Protein AF-A0A950TTR4-F1 (afdb_monomer_lite)

Structure (mmCIF, N/CA/C/O backbone):
data_AF-A0A950TTR4-F1
#
_entry.id   AF-A0A950TTR4-F1
#
loop_
_atom_site.group_PDB
_atom_site.id
_atom_site.type_symbol
_atom_site.label_atom_id
_atom_site.label_alt_id
_atom_site.label_comp_id
_atom_site.label_asym_id
_atom_site.label_entity_id
_atom_site.label_seq_id
_atom_site.pdbx_PDB_ins_code
_atom_site.Cartn_x
_atom_site.Cartn_y
_atom_site.Cartn_z
_atom_site.occupancy
_atom_site.B_iso_or_equiv
_atom_site.auth_seq_id
_atom_site.auth_comp_id
_atom_site.auth_asym_id
_atom_site.auth_atom_id
_atom_site.pdbx_PDB_model_num
ATOM 1 N N . MET A 1 1 ? -67.290 39.870 106.838 1.00 39.78 1 MET A N 1
ATOM 2 C CA . MET A 1 1 ? -67.029 41.017 105.936 1.00 39.78 1 MET A CA 1
ATOM 3 C C . MET A 1 1 ? -66.318 40.498 104.689 1.00 39.78 1 MET A C 1
ATOM 5 O O . MET A 1 1 ? -65.551 39.556 104.803 1.00 39.78 1 MET A O 1
ATOM 9 N N . LYS A 1 2 ? -66.672 41.046 103.520 1.00 48.19 2 LYS A N 1
ATOM 10 C CA . LYS A 1 2 ? -66.247 40.669 102.154 1.00 48.19 2 LYS A CA 1
ATOM 11 C C . LYS A 1 2 ? -64.722 40.607 101.949 1.00 48.19 2 LYS A C 1
ATOM 13 O O . LYS A 1 2 ? -64.050 41.481 102.473 1.00 48.19 2 LYS A O 1
ATOM 18 N N . LEU A 1 3 ? -64.264 39.699 101.069 1.00 39.03 3 LEU A N 1
ATOM 19 C CA . LEU A 1 3 ? -63.341 39.883 99.909 1.00 39.03 3 LEU A CA 1
ATOM 20 C C . LEU A 1 3 ? -62.736 38.504 99.537 1.00 39.03 3 LEU A C 1
ATOM 22 O O . LEU A 1 3 ? -62.075 37.898 100.364 1.00 39.03 3 LEU A O 1
ATOM 26 N N . LYS A 1 4 ? -63.180 37.808 98.477 1.00 45.44 4 LYS A N 1
ATOM 27 C CA . LYS A 1 4 ? -62.890 37.906 97.021 1.00 45.44 4 LYS A CA 1
ATOM 28 C C . LYS A 1 4 ? -61.472 37.475 96.569 1.00 45.44 4 LYS A C 1
ATOM 30 O O . LYS A 1 4 ? -60.508 38.172 96.833 1.00 45.44 4 LYS A O 1
ATOM 35 N N . LEU A 1 5 ? -61.504 36.441 95.710 1.00 43.16 5 LEU A N 1
ATOM 36 C CA . LEU A 1 5 ? -60.702 36.114 94.511 1.00 43.16 5 LEU A CA 1
ATOM 37 C C . LEU A 1 5 ? -59.222 35.695 94.610 1.00 43.16 5 LEU A C 1
ATOM 39 O O . LEU A 1 5 ? -58.374 36.439 95.080 1.00 43.16 5 LEU A O 1
ATOM 43 N N . GLY A 1 6 ? -58.927 34.575 93.933 1.00 39.09 6 GLY A N 1
ATOM 44 C CA . GLY A 1 6 ? -57.599 34.233 93.418 1.00 39.09 6 GLY A CA 1
ATOM 45 C C . GLY A 1 6 ? -57.541 32.845 92.769 1.00 39.09 6 GLY A C 1
ATOM 46 O O . GLY A 1 6 ? -57.148 31.885 93.417 1.00 39.09 6 GLY A O 1
ATOM 47 N N . ASN A 1 7 ? -57.946 32.746 91.498 1.00 49.09 7 ASN A N 1
ATOM 48 C CA . ASN A 1 7 ? -57.755 31.574 90.633 1.00 49.09 7 ASN A CA 1
ATOM 49 C C . ASN A 1 7 ? -56.268 31.380 90.277 1.00 49.09 7 ASN A C 1
ATOM 51 O O . ASN A 1 7 ? -55.630 32.350 89.878 1.00 49.09 7 ASN A O 1
ATOM 55 N N . ALA A 1 8 ? -55.774 30.136 90.265 1.00 47.72 8 ALA A N 1
ATOM 56 C CA . ALA A 1 8 ? -54.699 29.693 89.368 1.00 47.72 8 ALA A CA 1
ATOM 57 C C . ALA A 1 8 ? -54.764 28.163 89.170 1.00 47.72 8 ALA A C 1
ATOM 59 O O . ALA A 1 8 ? -54.680 27.394 90.124 1.00 47.72 8 ALA A O 1
ATOM 60 N N . LEU A 1 9 ? -54.972 27.751 87.917 1.00 50.12 9 LEU A N 1
ATOM 61 C CA . LEU A 1 9 ? -54.994 26.368 87.429 1.00 50.12 9 LEU A CA 1
ATOM 62 C C . LEU A 1 9 ? -53.584 25.741 87.407 1.00 50.12 9 LEU A C 1
ATOM 64 O O . LEU A 1 9 ? -52.604 26.473 87.259 1.00 50.12 9 LEU A O 1
ATOM 68 N N . PRO A 1 10 ? -53.471 24.400 87.462 1.00 55.31 10 PRO A N 1
ATOM 69 C CA . PRO A 1 10 ? -52.214 23.692 87.267 1.00 55.31 10 PRO A CA 1
ATOM 70 C C . PRO A 1 10 ? -51.851 23.580 85.777 1.00 55.31 10 PRO A C 1
ATOM 72 O O . PRO A 1 10 ? -52.662 23.199 84.932 1.00 55.31 10 PRO A O 1
ATOM 75 N N . THR A 1 11 ? -50.600 23.902 85.473 1.00 49.06 11 THR A N 1
ATOM 76 C CA . THR A 1 11 ? -49.923 23.722 84.186 1.00 49.06 11 THR A CA 1
ATOM 77 C C . THR A 1 11 ? -49.738 22.231 83.871 1.00 49.06 11 THR A C 1
ATOM 79 O O . THR A 1 11 ? -49.205 21.507 84.714 1.00 49.06 11 THR A O 1
ATOM 82 N N . PRO A 1 12 ? -50.094 21.738 82.670 1.00 48.84 12 PRO A N 1
ATOM 83 C CA . PRO A 1 12 ? -49.680 20.412 82.237 1.00 48.84 12 PRO A CA 1
ATOM 84 C C . PRO A 1 12 ? -48.226 20.437 81.749 1.00 48.84 12 PRO A C 1
ATOM 86 O O . PRO A 1 12 ? -47.828 21.245 80.910 1.00 48.84 12 PRO A O 1
ATOM 89 N N . VAL A 1 13 ? -47.444 19.507 82.291 1.00 50.03 13 VAL A N 1
ATOM 90 C CA . VAL A 1 13 ? -46.100 19.135 81.849 1.00 50.03 13 VAL A CA 1
ATOM 91 C C . VAL A 1 13 ? -46.198 18.538 80.443 1.00 50.03 13 VAL A C 1
ATOM 93 O O . VAL A 1 13 ? -46.657 17.412 80.269 1.00 50.03 13 VAL A O 1
ATOM 96 N N . PHE A 1 14 ? -45.775 19.292 79.428 1.00 39.53 14 PHE A N 1
ATOM 97 C CA . PHE A 1 14 ? -45.542 18.760 78.087 1.00 39.53 14 PHE A CA 1
ATOM 98 C C . PHE A 1 14 ? -44.150 18.118 78.038 1.00 39.53 14 PHE A C 1
ATOM 100 O O . PHE A 1 14 ? -43.130 18.804 77.983 1.00 39.53 14 PHE A O 1
ATOM 107 N N . CYS A 1 15 ? -44.113 16.785 78.049 1.00 41.47 15 CYS A N 1
ATOM 108 C CA . CYS A 1 15 ? -42.956 16.012 77.611 1.00 41.47 15 CYS A CA 1
ATOM 109 C C . CYS A 1 15 ? -42.708 16.275 76.118 1.00 41.47 15 CYS A C 1
ATOM 111 O O . CYS A 1 15 ? -43.425 15.759 75.262 1.00 41.47 15 CYS A O 1
ATOM 113 N N . PHE A 1 16 ? -41.674 17.054 75.801 1.00 37.41 16 PHE A N 1
ATOM 114 C CA . PHE A 1 16 ? -41.092 17.101 74.462 1.00 37.41 16 PHE A CA 1
ATOM 115 C C . PHE A 1 16 ? -40.315 15.798 74.226 1.00 37.41 16 PHE A C 1
ATOM 117 O O . PHE A 1 16 ? -39.153 15.660 74.602 1.00 37.41 16 PHE A O 1
ATOM 124 N N . LEU A 1 17 ? -40.992 14.813 73.637 1.00 43.25 17 LEU A N 1
ATOM 125 C CA . LEU A 1 17 ? -40.361 13.642 73.039 1.00 43.25 17 LEU A CA 1
ATOM 126 C C . LEU A 1 17 ? -39.687 14.071 71.732 1.00 43.25 17 LEU A C 1
ATOM 128 O O . LEU A 1 17 ? -40.324 14.592 70.817 1.00 43.25 17 LEU A O 1
ATOM 132 N N . ALA A 1 18 ? -38.376 13.855 71.684 1.00 52.59 18 ALA A N 1
ATOM 133 C CA . ALA A 1 18 ? -37.531 14.017 70.518 1.00 52.59 18 ALA A CA 1
ATOM 134 C C . ALA A 1 18 ? -38.055 13.177 69.340 1.00 52.59 18 ALA A C 1
ATOM 136 O O . ALA A 1 18 ? -38.007 11.950 69.368 1.00 52.59 18 ALA A O 1
ATOM 137 N N . GLY A 1 19 ? -38.522 13.849 68.290 1.00 42.88 19 GLY A N 1
ATOM 138 C CA . GLY A 1 19 ? -38.781 13.261 66.981 1.00 42.88 19 GLY A CA 1
ATOM 139 C C . GLY A 1 19 ? -37.771 13.792 65.974 1.00 42.88 19 GLY A C 1
ATOM 140 O O . GLY A 1 19 ? -38.092 14.684 65.194 1.00 42.88 19 GLY A O 1
ATOM 141 N N . ILE A 1 20 ? -36.540 13.273 65.997 1.00 50.25 20 ILE A N 1
ATOM 142 C CA . ILE A 1 20 ? -35.609 13.443 64.875 1.00 50.25 20 ILE A CA 1
ATOM 143 C C . ILE A 1 20 ? -36.188 12.615 63.727 1.00 50.25 20 ILE A C 1
ATOM 145 O O . ILE A 1 20 ? -35.988 11.405 63.646 1.00 50.25 20 ILE A O 1
ATOM 149 N N . ALA A 1 21 ? -36.967 13.265 62.865 1.00 45.72 21 ALA A N 1
ATOM 150 C CA . ALA A 1 21 ? -37.383 12.694 61.600 1.00 45.72 21 ALA A CA 1
ATOM 151 C C . ALA A 1 21 ? -36.130 12.529 60.729 1.00 45.72 21 ALA A C 1
ATOM 153 O O . ALA A 1 21 ? -35.669 13.482 60.099 1.00 45.72 21 ALA A O 1
ATOM 154 N N . LEU A 1 22 ? -35.562 11.318 60.704 1.00 45.69 22 LEU A N 1
ATOM 155 C CA . LEU A 1 22 ? -34.683 10.887 59.622 1.00 45.69 22 LEU A CA 1
ATOM 156 C C . LEU A 1 22 ? -35.508 10.928 58.327 1.00 45.69 22 LEU A C 1
ATOM 158 O O . LEU A 1 22 ? -36.125 9.943 57.928 1.00 45.69 22 LEU A O 1
ATOM 162 N N . CYS A 1 23 ? -35.526 12.079 57.655 1.00 41.25 23 CYS A N 1
ATOM 163 C CA . CYS A 1 23 ? -35.755 12.111 56.221 1.00 41.25 23 CYS A CA 1
ATOM 164 C C . CYS A 1 23 ? -34.578 11.373 55.587 1.00 41.25 23 CYS A C 1
ATOM 166 O O . CYS A 1 23 ? -33.525 11.955 55.330 1.00 41.25 23 CYS A O 1
ATOM 168 N N . GLY A 1 24 ? -34.742 10.065 55.386 1.00 39.50 24 GLY A N 1
ATOM 169 C CA . GLY A 1 24 ? -33.902 9.308 54.478 1.00 39.50 24 GLY A CA 1
ATOM 170 C C . GLY A 1 24 ? -34.027 9.949 53.105 1.00 39.50 24 GLY A C 1
ATOM 171 O O . GLY A 1 24 ? -35.005 9.721 52.396 1.00 39.50 24 GLY A O 1
ATOM 172 N N . ILE A 1 25 ? -33.060 10.793 52.747 1.00 45.22 25 ILE A N 1
ATOM 173 C CA . ILE A 1 25 ? -32.872 11.236 51.373 1.00 45.22 25 ILE A CA 1
ATOM 174 C C . ILE A 1 25 ? -32.482 9.974 50.613 1.00 45.22 25 ILE A C 1
ATOM 176 O O . ILE A 1 25 ? -31.322 9.563 50.604 1.00 45.22 25 ILE A O 1
ATOM 180 N N . VAL A 1 26 ? -33.479 9.320 50.022 1.00 42.44 26 VAL A N 1
ATOM 181 C CA . VAL A 1 26 ? -33.271 8.302 49.001 1.00 42.44 26 VAL A CA 1
ATOM 182 C C . VAL A 1 26 ? -32.618 9.038 47.836 1.00 42.44 26 VAL A C 1
ATOM 184 O O . VAL A 1 26 ? -33.284 9.699 47.041 1.00 42.44 26 VAL A O 1
ATOM 187 N N . GLN A 1 27 ? -31.286 9.004 47.789 1.00 43.41 27 GLN A N 1
ATOM 188 C CA . GLN A 1 27 ? -30.525 9.434 46.627 1.00 43.41 27 GLN A CA 1
ATOM 189 C C . GLN A 1 27 ? -30.873 8.462 45.500 1.00 43.41 27 GLN A C 1
ATOM 191 O O . GLN A 1 27 ? -30.299 7.380 45.391 1.00 43.41 27 GLN A O 1
ATOM 196 N N . ASN A 1 28 ? -31.880 8.820 44.704 1.00 42.41 28 ASN A N 1
ATOM 197 C CA . ASN A 1 28 ? -32.235 8.079 43.506 1.00 42.41 28 ASN A CA 1
ATOM 198 C C . ASN A 1 28 ? -30.987 7.983 42.629 1.00 42.41 28 ASN A C 1
ATOM 200 O O . ASN A 1 28 ? -30.414 8.999 42.231 1.00 42.41 28 ASN A O 1
ATOM 204 N N . ALA A 1 29 ? -30.558 6.754 42.346 1.00 50.38 29 ALA A N 1
ATOM 205 C CA . ALA A 1 29 ? -29.549 6.487 41.340 1.00 50.38 29 ALA A CA 1
ATOM 206 C C . ALA A 1 29 ? -30.032 7.120 40.028 1.00 50.38 29 ALA A C 1
ATOM 208 O O . ALA A 1 29 ? -30.984 6.645 39.412 1.00 50.38 29 ALA A O 1
ATOM 209 N N . HIS A 1 30 ? -29.427 8.247 39.647 1.00 57.12 30 HIS A N 1
ATOM 210 C CA . HIS A 1 30 ? -29.774 8.950 38.421 1.00 57.12 30 HIS A CA 1
ATOM 211 C C . HIS A 1 30 ? -29.477 8.023 37.242 1.00 57.12 30 HIS A C 1
ATOM 213 O O . HIS A 1 30 ? -28.313 7.788 36.911 1.00 57.12 30 HIS A O 1
ATOM 219 N N . ALA A 1 31 ? -30.532 7.481 36.632 1.00 58.00 31 ALA A N 1
ATOM 220 C CA . ALA A 1 31 ? -30.429 6.765 35.373 1.00 58.00 31 ALA A CA 1
ATOM 221 C C . ALA A 1 31 ? -29.736 7.686 34.360 1.00 58.00 31 ALA A C 1
ATOM 223 O O . ALA A 1 31 ? -30.172 8.819 34.142 1.00 58.00 31 ALA A O 1
ATOM 224 N N . GLN A 1 32 ? -28.616 7.228 33.796 1.00 66.94 32 GLN A N 1
ATOM 225 C CA . GLN A 1 32 ? -27.932 7.957 32.732 1.00 66.94 32 GLN A CA 1
ATOM 226 C C . GLN A 1 32 ? -28.912 8.084 31.560 1.00 66.94 32 GLN A C 1
ATOM 228 O O . GLN A 1 32 ? -29.488 7.087 31.125 1.00 66.94 32 GLN A O 1
ATOM 233 N N . GLY A 1 33 ? -29.157 9.317 31.108 1.00 79.44 33 GLY A N 1
ATOM 234 C CA . GLY A 1 33 ? -30.005 9.570 29.945 1.00 79.44 33 GLY A CA 1
ATOM 235 C C . GLY A 1 33 ? -29.439 8.911 28.681 1.00 79.44 33 GLY A C 1
ATOM 236 O O . GLY A 1 33 ? -28.296 8.447 28.688 1.00 79.44 33 GLY A O 1
ATOM 237 N N . PRO A 1 34 ? -30.208 8.863 27.582 1.00 86.62 34 PRO A N 1
ATOM 238 C CA . PRO A 1 34 ? -29.714 8.313 26.324 1.00 86.62 34 PRO A CA 1
ATOM 239 C C . PRO A 1 34 ? -28.415 9.020 25.874 1.00 86.62 34 PRO A C 1
ATOM 241 O O . PRO A 1 34 ? -28.270 10.219 26.128 1.00 86.62 34 PRO A O 1
ATOM 244 N N . PRO A 1 35 ? -27.482 8.306 25.212 1.00 90.62 35 PRO A N 1
ATOM 245 C CA . PRO A 1 35 ? -26.228 8.873 24.709 1.00 90.62 35 PRO A CA 1
ATOM 246 C C . PRO A 1 35 ? -26.472 10.097 23.817 1.00 90.62 35 PRO A C 1
ATOM 248 O O . PRO A 1 35 ? -27.242 10.016 22.858 1.00 90.62 35 PRO A O 1
ATOM 251 N N . LYS A 1 36 ? -25.809 11.225 24.104 1.00 92.81 36 LYS A N 1
ATOM 252 C CA . LYS A 1 36 ? -25.900 12.455 23.298 1.00 92.81 36 LYS A CA 1
ATOM 253 C C . LYS A 1 36 ? -25.210 12.321 21.939 1.00 92.81 36 LYS A C 1
ATOM 255 O O . LYS A 1 36 ? -25.591 13.010 20.996 1.00 92.81 36 LYS A O 1
ATOM 260 N N . PHE A 1 37 ? -24.184 11.477 21.854 1.00 93.69 37 PHE A N 1
ATOM 261 C CA . PHE A 1 37 ? -23.403 11.255 20.640 1.00 93.69 37 PHE A CA 1
ATOM 262 C C . PHE A 1 37 ? -23.678 9.870 20.047 1.00 93.69 37 PHE A C 1
ATOM 264 O O . PHE A 1 37 ? -24.090 8.946 20.752 1.00 93.69 37 PHE A O 1
ATOM 271 N N . HIS A 1 38 ? -23.436 9.714 18.745 1.00 93.12 38 HIS A N 1
ATOM 272 C CA . HIS A 1 38 ? -23.704 8.474 18.009 1.00 93.12 38 HIS A CA 1
ATOM 273 C C . HIS A 1 38 ? -22.440 7.904 17.356 1.00 93.12 38 HIS A C 1
ATOM 275 O O . HIS A 1 38 ? -21.504 8.634 17.037 1.00 93.12 38 HIS A O 1
ATOM 281 N N . VAL A 1 39 ? -22.418 6.588 17.121 1.00 91.12 39 VAL A N 1
ATOM 282 C CA . VAL A 1 39 ? -21.313 5.916 16.417 1.00 91.12 39 VAL A CA 1
ATOM 283 C C . VAL A 1 39 ? -21.155 6.490 15.003 1.00 91.12 39 VAL A C 1
ATOM 285 O O . VAL A 1 39 ? -22.131 6.658 14.278 1.00 91.12 39 VAL A O 1
ATOM 288 N N . GLY A 1 40 ? -19.917 6.793 14.615 1.00 85.69 40 GLY A N 1
ATOM 289 C CA . GLY A 1 40 ? -19.549 7.459 13.365 1.00 85.69 40 GLY A CA 1
ATOM 290 C C . GLY A 1 40 ? -19.562 8.989 13.436 1.00 85.69 40 GLY A C 1
ATOM 291 O O . GLY A 1 40 ? -19.120 9.640 12.491 1.00 85.69 40 GLY A O 1
ATOM 292 N N . GLN A 1 41 ? -20.031 9.587 14.536 1.00 91.00 41 GLN A N 1
ATOM 293 C CA . GLN A 1 41 ? -20.085 11.039 14.675 1.00 91.00 41 GLN A CA 1
ATOM 294 C C . GLN A 1 41 ? -18.690 11.645 14.864 1.00 91.00 41 GLN A C 1
ATOM 296 O O . GLN A 1 41 ? -17.892 11.179 15.682 1.00 91.00 41 GLN A O 1
ATOM 301 N N . ARG A 1 42 ? -18.430 12.734 14.133 1.00 92.50 42 ARG A N 1
ATOM 302 C CA . ARG A 1 42 ? -17.238 13.570 14.290 1.00 92.50 42 ARG A CA 1
ATOM 303 C C . ARG A 1 42 ? -17.378 14.480 15.505 1.00 92.50 42 ARG A C 1
ATOM 305 O O . ARG A 1 42 ? -18.363 15.207 15.646 1.00 92.50 42 ARG A O 1
ATOM 312 N N . VAL A 1 43 ? -16.375 14.439 16.368 1.00 94.69 43 VAL A N 1
ATOM 313 C CA . VAL A 1 43 ? -16.335 15.171 17.634 1.00 94.69 43 VAL A CA 1
ATOM 314 C C . VAL A 1 43 ? -14.957 15.787 17.846 1.00 94.69 43 VAL A C 1
ATOM 316 O O . VAL A 1 43 ? -13.989 15.432 17.175 1.00 94.69 43 VAL A O 1
ATOM 319 N N . GLU A 1 44 ? -14.870 16.713 18.788 1.00 93.44 44 GLU A N 1
ATOM 320 C CA . GLU A 1 44 ? -13.606 17.145 19.366 1.00 93.44 44 GLU A CA 1
ATOM 321 C C . GLU A 1 44 ? -13.467 16.524 20.758 1.00 93.44 44 GLU A C 1
ATOM 323 O O . GLU A 1 44 ? -14.402 16.568 21.562 1.00 93.44 44 GLU A O 1
ATOM 328 N N . PHE A 1 45 ? -12.302 15.937 21.018 1.00 92.06 45 PHE A N 1
ATOM 329 C CA . PHE A 1 45 ? -11.958 15.258 22.262 1.00 92.06 45 PHE A CA 1
ATOM 330 C C . PHE A 1 45 ? -10.855 16.024 23.000 1.00 92.06 45 PHE A C 1
ATOM 332 O O . PHE A 1 45 ? -9.934 16.532 22.360 1.00 92.06 45 PHE A O 1
ATOM 339 N N . ASP A 1 46 ? -10.928 16.110 24.328 1.00 90.62 46 ASP A N 1
ATOM 340 C CA . ASP A 1 46 ? -9.833 16.654 25.139 1.00 90.62 46 ASP A CA 1
ATOM 341 C C . ASP A 1 46 ? -8.731 15.609 25.357 1.00 90.62 46 ASP A C 1
ATOM 343 O O . ASP A 1 46 ? -8.852 14.734 26.211 1.00 90.62 46 ASP A O 1
ATOM 347 N N . ILE A 1 47 ? -7.630 15.724 24.609 1.00 85.88 47 ILE A N 1
ATOM 348 C CA . ILE A 1 47 ? -6.501 14.783 24.707 1.00 85.88 47 ILE A CA 1
ATOM 349 C C . ILE A 1 47 ? -5.663 14.956 25.978 1.00 85.88 47 ILE A C 1
ATOM 351 O O . ILE A 1 47 ? -4.876 14.076 26.310 1.00 85.88 47 ILE A O 1
ATOM 355 N N . LEU A 1 48 ? -5.753 16.105 26.651 1.00 81.69 48 LEU A N 1
ATOM 356 C CA . LEU A 1 48 ? -4.992 16.332 27.883 1.00 81.69 48 LEU A CA 1
ATOM 357 C C . LEU A 1 48 ? -5.698 15.771 29.112 1.00 81.69 48 LEU A C 1
ATOM 359 O O . LEU A 1 48 ? -5.119 15.808 30.196 1.00 81.69 48 LEU A O 1
ATOM 363 N N . GLU A 1 49 ? -6.921 15.277 28.928 1.00 73.69 49 GLU A N 1
ATOM 364 C CA . GLU A 1 49 ? -7.756 14.736 29.986 1.00 73.69 49 GLU A CA 1
ATOM 365 C C . GLU A 1 49 ? -7.861 15.698 31.178 1.00 73.69 49 GLU A C 1
ATOM 367 O O . GLU A 1 49 ? -7.663 15.344 32.344 1.00 73.69 49 GLU A O 1
ATOM 372 N N . THR A 1 50 ? -8.074 16.978 30.879 1.00 67.38 50 THR A N 1
ATOM 373 C CA . THR A 1 50 ? -8.136 17.996 31.918 1.00 67.38 50 THR A CA 1
ATOM 374 C C . THR A 1 50 ? -9.483 17.924 32.615 1.00 67.38 50 THR A C 1
ATOM 376 O O . THR A 1 50 ? -10.508 17.742 31.979 1.00 67.38 50 THR A O 1
ATOM 379 N N . GLY A 1 51 ? -9.515 18.115 33.936 1.00 67.56 51 GLY A N 1
ATOM 380 C CA . GLY A 1 51 ? -10.776 18.260 34.676 1.00 67.56 51 GLY A CA 1
ATOM 381 C C . GLY A 1 51 ? -11.475 19.609 34.461 1.00 67.56 51 GLY A C 1
ATOM 382 O O . GLY A 1 51 ? -12.529 19.844 35.042 1.00 67.56 51 GLY A O 1
ATOM 383 N N . ASP A 1 52 ? -10.882 20.500 33.662 1.00 72.75 52 ASP A N 1
ATOM 384 C CA . ASP A 1 52 ? -11.371 21.847 33.382 1.00 72.75 52 ASP A CA 1
ATOM 385 C C . ASP A 1 52 ? -11.468 22.058 31.859 1.00 72.75 52 ASP A C 1
ATOM 387 O O . ASP A 1 52 ? -10.430 22.123 31.192 1.00 72.75 52 ASP A O 1
ATOM 391 N N . PRO A 1 53 ? -12.679 22.228 31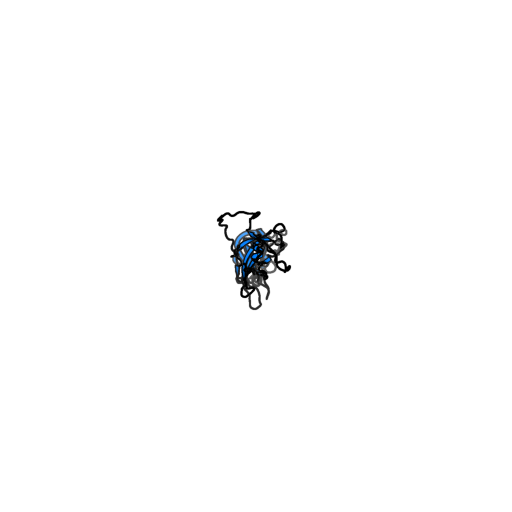.293 1.00 71.38 53 PRO A N 1
ATOM 392 C CA . PRO A 1 53 ? -12.863 22.388 29.853 1.00 71.38 53 PRO A CA 1
ATOM 393 C C . PRO A 1 53 ? -12.166 23.632 29.278 1.00 71.38 53 PRO A C 1
ATOM 395 O O . PRO A 1 53 ? -11.917 23.677 28.072 1.00 71.38 53 PRO A O 1
ATOM 398 N N . ALA A 1 54 ? -11.818 24.631 30.099 1.00 76.88 54 ALA A N 1
ATOM 399 C CA . ALA A 1 54 ? -11.054 25.799 29.658 1.00 76.88 54 ALA A CA 1
ATOM 400 C C . ALA A 1 54 ? -9.572 25.478 29.386 1.00 76.88 54 ALA A C 1
ATOM 402 O O . ALA A 1 54 ? -8.911 26.193 28.632 1.00 76.88 54 ALA A O 1
ATOM 403 N N . ARG A 1 55 ? -9.045 24.402 29.982 1.00 80.06 55 ARG A N 1
ATOM 404 C CA . ARG A 1 55 ? -7.662 23.928 29.804 1.00 80.06 55 ARG A CA 1
ATOM 405 C C . ARG A 1 55 ? -7.550 22.772 28.812 1.00 80.06 55 ARG A C 1
ATOM 407 O O . ARG A 1 55 ? -6.434 22.345 28.509 1.00 80.06 55 ARG A O 1
ATOM 414 N N . ALA A 1 56 ? -8.685 22.303 28.303 1.00 84.19 56 ALA A N 1
ATOM 415 C CA . ALA A 1 56 ? -8.766 21.204 27.364 1.00 84.19 56 ALA A CA 1
ATOM 416 C C . ALA A 1 56 ? -8.027 21.511 26.060 1.00 84.19 56 ALA A C 1
ATOM 418 O O . ALA A 1 56 ? -8.146 22.597 25.480 1.00 84.19 56 ALA A O 1
ATOM 419 N N . LYS A 1 57 ? -7.302 20.514 25.551 1.00 89.25 57 LYS A N 1
ATOM 420 C CA . LYS A 1 57 ? -6.721 20.563 24.210 1.00 89.25 57 LYS A CA 1
ATOM 421 C C . LYS A 1 57 ? -7.573 19.725 23.277 1.00 89.25 57 LYS A C 1
ATOM 423 O O . LYS A 1 57 ? -7.453 18.503 23.217 1.00 89.25 57 LYS A O 1
ATOM 428 N N . TRP A 1 58 ? -8.395 20.424 22.512 1.00 90.19 58 TRP A N 1
ATOM 429 C CA . TRP A 1 58 ? -9.320 19.825 21.567 1.00 90.19 58 TRP A CA 1
ATOM 430 C C . TRP A 1 58 ? -8.583 19.236 20.368 1.00 90.19 58 TRP A C 1
ATOM 432 O O . TRP A 1 58 ? -7.814 19.917 19.685 1.00 90.19 58 TRP A O 1
ATOM 442 N N . VAL A 1 59 ? -8.821 17.954 20.123 1.00 91.88 59 VAL A N 1
ATOM 443 C CA . VAL A 1 59 ? -8.347 17.232 18.945 1.00 91.88 59 VAL A CA 1
ATOM 444 C C . VAL A 1 59 ? -9.530 16.613 18.225 1.00 91.88 59 VAL A C 1
ATOM 446 O O . VAL A 1 59 ? -10.492 16.169 18.849 1.00 91.88 59 VAL A O 1
ATOM 449 N N . ASN A 1 60 ? -9.458 16.574 16.901 1.00 93.69 60 ASN A N 1
ATOM 450 C CA . ASN A 1 60 ? -10.483 15.933 16.096 1.00 93.69 60 ASN A CA 1
ATOM 451 C C . ASN A 1 60 ? -10.495 14.419 16.348 1.00 93.69 60 ASN A C 1
ATOM 453 O O . ASN A 1 60 ? -9.446 13.770 16.381 1.00 93.69 60 ASN A O 1
ATOM 457 N N . ALA A 1 61 ? -11.692 13.869 16.525 1.00 94.62 61 ALA A N 1
ATOM 458 C CA . ALA A 1 61 ? -11.904 12.464 16.819 1.00 94.62 61 ALA A CA 1
ATOM 459 C C . ALA A 1 61 ? -13.241 11.960 16.251 1.00 94.62 61 ALA A C 1
ATOM 461 O O . ALA A 1 61 ? -14.079 12.727 15.766 1.00 94.62 61 ALA A O 1
ATOM 462 N N . THR A 1 62 ? -13.441 10.644 16.307 1.00 93.44 62 THR A N 1
ATOM 463 C CA . THR A 1 62 ? -14.692 9.976 15.916 1.00 93.44 62 THR A CA 1
ATOM 464 C C . THR A 1 62 ? -15.159 9.047 17.023 1.00 93.44 62 THR A C 1
ATOM 466 O O . THR A 1 62 ? -14.351 8.296 17.568 1.00 93.44 62 THR A O 1
ATOM 469 N N . ILE A 1 63 ? -16.459 9.048 17.321 1.00 94.25 63 ILE A N 1
ATOM 470 C CA . ILE A 1 63 ? -17.058 8.013 18.172 1.00 94.25 63 ILE A CA 1
ATOM 471 C C . ILE A 1 63 ? -17.088 6.709 17.378 1.00 94.25 63 ILE A C 1
ATOM 473 O O . ILE A 1 63 ? -17.828 6.595 16.403 1.00 94.25 63 ILE A O 1
ATOM 477 N N . THR A 1 64 ? -16.290 5.723 17.758 1.00 89.94 64 THR A N 1
ATOM 478 C CA . THR A 1 64 ? -16.207 4.441 17.043 1.00 89.94 64 THR A CA 1
ATOM 479 C C . THR A 1 64 ? -17.088 3.365 17.650 1.00 89.94 64 THR A C 1
ATOM 481 O O . THR A 1 64 ? -17.494 2.448 16.936 1.00 89.94 64 THR A O 1
ATOM 484 N N . ASN A 1 65 ? -17.429 3.480 18.934 1.00 92.75 65 ASN A N 1
ATOM 485 C CA . ASN A 1 65 ? -18.310 2.538 19.614 1.00 92.75 65 ASN A CA 1
ATOM 486 C C . ASN A 1 65 ? -19.010 3.180 20.822 1.00 92.75 65 ASN A C 1
ATOM 488 O O . ASN A 1 65 ? -18.538 4.172 21.378 1.00 92.75 65 ASN A O 1
ATOM 492 N N . ILE A 1 66 ? -20.131 2.592 21.240 1.00 92.19 66 ILE A N 1
ATOM 493 C CA . ILE A 1 66 ? -20.846 2.929 22.476 1.00 92.19 66 ILE A CA 1
ATOM 494 C C . ILE A 1 66 ? -21.122 1.616 23.204 1.00 92.19 66 ILE A C 1
ATOM 496 O O . ILE A 1 66 ? -21.898 0.786 22.731 1.00 92.19 66 ILE A O 1
ATOM 500 N N . ARG A 1 67 ? -20.477 1.412 24.352 1.00 89.31 67 ARG A N 1
ATOM 501 C CA . ARG A 1 67 ? -20.592 0.190 25.154 1.00 89.31 67 ARG A CA 1
ATOM 502 C C . ARG A 1 67 ? -21.415 0.464 26.400 1.00 89.31 67 ARG A C 1
ATOM 504 O O . ARG A 1 67 ? -21.157 1.429 27.106 1.00 89.31 67 ARG A O 1
ATOM 511 N N . VAL A 1 68 ? -22.367 -0.408 26.711 1.00 88.00 68 VAL A N 1
ATOM 512 C CA . VAL A 1 68 ? -23.085 -0.369 27.992 1.00 88.00 68 VAL A CA 1
ATOM 513 C C . VAL A 1 68 ? -22.498 -1.447 28.895 1.00 88.00 68 VAL A C 1
ATOM 515 O O . VAL A 1 68 ? -22.690 -2.639 28.662 1.00 88.00 68 VAL A O 1
ATOM 518 N N . VAL A 1 69 ? -21.754 -1.028 29.914 1.00 85.19 69 VAL A N 1
ATOM 519 C CA . VAL A 1 69 ? -21.122 -1.902 30.904 1.00 85.19 69 VAL A CA 1
ATOM 520 C C . VAL A 1 69 ? -22.031 -2.010 32.120 1.00 85.19 69 VAL A C 1
ATOM 522 O O . VAL A 1 69 ? -22.442 -1.011 32.707 1.00 85.19 69 VAL A O 1
ATOM 525 N N . ARG A 1 70 ? -22.350 -3.235 32.530 1.00 83.94 70 ARG A N 1
ATOM 526 C CA . ARG A 1 70 ? -23.101 -3.481 33.762 1.00 83.94 70 ARG A CA 1
ATOM 527 C C . ARG A 1 70 ? -22.129 -3.505 34.941 1.00 83.94 70 ARG A C 1
ATOM 529 O O . ARG A 1 70 ? -21.316 -4.416 35.039 1.00 83.94 70 ARG A O 1
ATOM 536 N N . LEU A 1 71 ? -22.209 -2.505 35.817 1.00 82.88 71 LEU A N 1
ATOM 537 C CA . LEU A 1 71 ? -21.369 -2.401 37.015 1.00 82.88 71 LEU A CA 1
ATOM 538 C C . LEU A 1 71 ? -21.927 -3.232 38.178 1.00 82.88 71 LEU A C 1
ATOM 540 O O . LEU A 1 71 ? -21.167 -3.745 38.993 1.00 82.88 71 LEU A O 1
ATOM 544 N N . SER A 1 72 ? -23.252 -3.378 38.261 1.00 87.50 72 SER A N 1
ATOM 545 C CA . SER A 1 72 ? -23.927 -4.197 39.274 1.00 87.50 72 SER A CA 1
ATOM 546 C C . SER A 1 72 ? -25.288 -4.703 38.778 1.00 87.50 72 SER A C 1
ATOM 548 O O . SER A 1 72 ? -25.702 -4.443 37.644 1.00 87.50 72 SER A O 1
ATOM 550 N N . SER A 1 73 ? -26.033 -5.424 39.621 1.00 81.56 73 SER A N 1
ATOM 551 C CA . SER A 1 73 ? -27.395 -5.867 39.292 1.00 81.56 73 SER A CA 1
ATOM 552 C C . SER A 1 73 ? -28.336 -4.702 38.958 1.00 81.56 73 SER A C 1
ATOM 554 O O . SER A 1 73 ? -29.233 -4.889 38.135 1.00 81.56 73 SER A O 1
ATOM 556 N N . THR A 1 74 ? -28.092 -3.516 39.519 1.00 84.12 74 THR A N 1
ATOM 557 C CA . THR A 1 74 ? -28.933 -2.316 39.384 1.00 84.12 74 THR A CA 1
ATOM 558 C C . THR A 1 74 ? -28.248 -1.149 38.673 1.00 84.12 74 THR A C 1
ATOM 560 O O . THR A 1 74 ? -28.916 -0.170 38.354 1.00 84.12 74 THR A O 1
ATOM 563 N N . GLN A 1 75 ? -26.940 -1.229 38.407 1.00 81.62 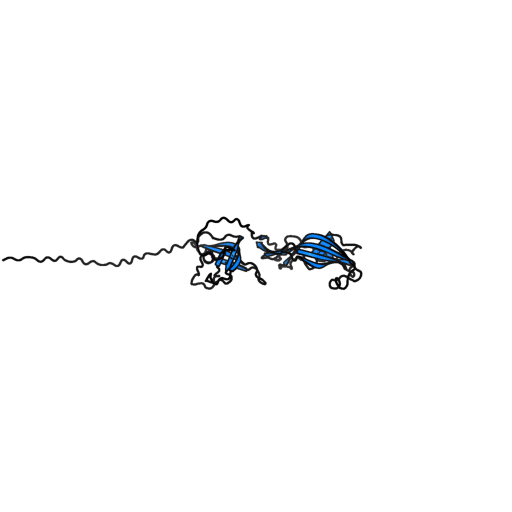75 GLN A N 1
ATOM 564 C CA . GLN A 1 75 ? -26.165 -0.123 37.851 1.00 81.62 75 GLN A CA 1
ATOM 565 C C . GLN A 1 75 ? -25.531 -0.487 36.508 1.00 81.62 75 GLN A C 1
ATOM 567 O O . GLN A 1 75 ? -24.767 -1.448 36.393 1.00 81.62 75 GLN A O 1
ATOM 572 N N . THR A 1 76 ? -25.807 0.334 35.500 1.00 85.69 76 THR A N 1
ATOM 573 C CA . THR A 1 76 ? -25.152 0.308 34.188 1.00 85.69 76 THR A CA 1
ATOM 574 C C . THR A 1 76 ? -24.425 1.625 33.946 1.00 85.69 76 THR A C 1
ATOM 576 O O . THR A 1 76 ? -24.841 2.674 34.437 1.00 85.69 76 THR A O 1
ATOM 579 N N . GLN A 1 77 ? -23.344 1.566 33.182 1.00 87.06 77 GLN A N 1
ATOM 580 C CA . GLN A 1 77 ? -22.562 2.708 32.742 1.00 87.06 77 GLN A CA 1
ATOM 581 C C . GLN A 1 77 ? -22.386 2.627 31.232 1.00 87.06 77 GLN A C 1
ATOM 583 O O . GLN A 1 77 ? -21.931 1.612 30.710 1.00 87.06 77 GLN A O 1
ATOM 588 N N . THR A 1 78 ? -22.731 3.696 30.531 1.00 90.19 78 THR A N 1
ATOM 589 C CA . THR A 1 78 ? -22.420 3.823 29.109 1.00 90.19 78 THR A CA 1
ATOM 590 C C . THR A 1 78 ? -21.019 4.405 28.953 1.00 90.19 78 THR A C 1
ATOM 592 O O . THR A 1 78 ? -20.706 5.414 29.586 1.00 90.19 78 THR A O 1
ATOM 595 N N . ASN A 1 79 ? -20.197 3.813 28.090 1.00 91.44 79 ASN A N 1
ATOM 596 C CA . ASN A 1 79 ? -18.873 4.288 27.710 1.00 91.44 79 ASN A CA 1
ATOM 597 C C . ASN A 1 79 ? -18.813 4.545 26.200 1.00 91.44 79 ASN A C 1
ATOM 599 O O . ASN A 1 79 ? -19.283 3.741 25.396 1.00 91.44 79 ASN A O 1
ATOM 603 N N . TYR A 1 80 ? -18.218 5.668 25.826 1.00 93.19 80 TYR A N 1
ATOM 604 C CA . TYR A 1 80 ? -17.836 6.005 24.467 1.00 93.19 80 TYR A CA 1
ATOM 605 C C . TYR A 1 80 ? -16.435 5.479 24.182 1.00 93.19 80 TYR A C 1
ATOM 607 O O . TYR A 1 80 ? -15.509 5.709 24.956 1.00 93.19 80 TYR A O 1
ATOM 615 N N . GLU A 1 81 ? -16.280 4.819 23.043 1.00 93.31 81 GLU A N 1
ATOM 616 C CA . GLU A 1 81 ? -14.982 4.523 22.448 1.00 93.31 81 GLU A CA 1
ATOM 617 C C . GLU A 1 81 ? -14.710 5.615 21.407 1.00 93.31 81 GLU A C 1
ATOM 619 O O . GLU A 1 81 ? -15.493 5.813 20.472 1.00 93.31 81 GLU A O 1
ATOM 624 N N . VAL A 1 82 ? -13.646 6.382 21.618 1.00 93.44 82 VAL A N 1
ATOM 625 C CA . VAL A 1 82 ? -13.293 7.566 20.838 1.00 93.44 82 VAL A CA 1
ATOM 626 C C . VAL A 1 82 ? -11.963 7.306 20.153 1.00 93.44 82 VAL A C 1
ATOM 628 O O . VAL A 1 82 ? -10.950 7.074 20.809 1.00 93.44 82 VAL A O 1
ATOM 631 N N . THR A 1 83 ? -11.942 7.358 18.825 1.00 93.25 83 THR A N 1
ATOM 632 C CA . THR A 1 83 ? -10.698 7.276 18.057 1.00 93.25 83 THR A CA 1
ATOM 633 C C . THR A 1 83 ? -10.246 8.672 17.674 1.00 93.25 83 THR A C 1
ATOM 635 O O . THR A 1 83 ? -10.911 9.359 16.895 1.00 93.25 83 THR A O 1
ATOM 638 N N . VAL A 1 84 ? -9.117 9.087 18.241 1.00 92.44 84 VAL A N 1
ATOM 639 C CA . VAL A 1 84 ? -8.456 10.356 17.940 1.00 92.44 84 VAL A CA 1
ATOM 640 C C . VAL A 1 84 ? -7.760 10.252 16.587 1.00 92.44 84 VAL A C 1
ATOM 642 O O . VAL A 1 84 ? -7.072 9.264 16.312 1.00 92.44 84 VAL A O 1
ATOM 645 N N . ASP A 1 85 ? -7.923 11.277 15.750 1.00 86.56 85 ASP A N 1
ATOM 646 C CA . ASP A 1 85 ? -7.268 11.330 14.446 1.00 86.56 85 ASP A CA 1
ATOM 647 C C . ASP A 1 85 ? -5.732 11.264 14.595 1.00 86.56 85 ASP A C 1
ATOM 649 O O . ASP A 1 85 ? -5.167 11.815 15.549 1.00 86.56 85 ASP A O 1
ATOM 653 N N . PRO A 1 86 ? -5.021 10.624 13.649 1.00 82.75 86 PRO A N 1
ATOM 654 C CA . PRO A 1 86 ? -3.569 10.527 13.702 1.00 82.75 86 PRO A CA 1
ATOM 655 C C . PRO A 1 86 ? -2.930 11.920 13.679 1.00 82.75 86 PRO A C 1
ATOM 657 O O . PRO A 1 86 ? -3.151 12.722 12.770 1.00 82.75 86 PRO A O 1
ATOM 660 N N . GLN A 1 87 ? -2.096 12.200 14.678 1.00 83.88 87 GLN A N 1
ATOM 661 C CA . GLN A 1 87 ? -1.258 13.397 14.702 1.00 83.88 87 GLN A CA 1
ATOM 662 C C . GLN A 1 87 ? 0.076 13.108 14.009 1.00 83.88 87 GLN A C 1
ATOM 664 O O . GLN A 1 87 ? 0.491 11.956 13.896 1.00 83.88 87 GLN A O 1
ATOM 669 N N . ARG A 1 88 ? 0.784 14.145 13.538 1.00 79.94 88 ARG A N 1
ATOM 670 C CA . ARG A 1 88 ? 2.096 13.966 12.889 1.00 79.94 88 ARG A CA 1
ATOM 671 C C . ARG A 1 88 ? 3.029 13.136 13.783 1.00 79.94 88 ARG A C 1
ATOM 673 O O . ARG A 1 88 ? 3.366 13.560 14.884 1.00 79.94 88 ARG A O 1
ATOM 680 N N . GLY A 1 89 ? 3.427 11.959 13.294 1.00 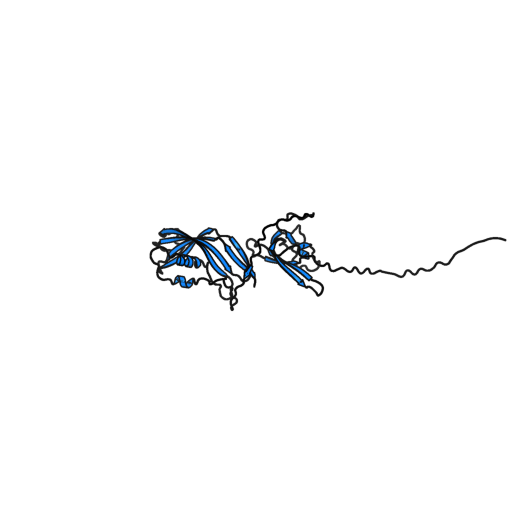82.75 89 GLY A N 1
ATOM 681 C CA . GLY A 1 89 ? 4.309 11.031 14.009 1.00 82.75 89 GLY A CA 1
ATOM 682 C C . GLY A 1 89 ? 3.640 10.196 15.108 1.00 82.75 89 GLY A C 1
ATOM 683 O O . GLY A 1 89 ? 4.350 9.582 15.897 1.00 82.75 89 GLY A O 1
ATOM 684 N N . ARG A 1 90 ? 2.302 10.162 15.192 1.00 74.69 90 ARG A N 1
ATOM 685 C CA . ARG A 1 90 ? 1.558 9.348 16.165 1.00 74.69 90 ARG A CA 1
ATOM 686 C C . ARG A 1 90 ? 0.449 8.553 15.481 1.00 74.69 90 ARG A C 1
ATOM 688 O O . ARG A 1 90 ? -0.276 9.078 14.640 1.00 74.69 90 ARG A O 1
ATOM 695 N N . LEU A 1 91 ? 0.321 7.285 15.863 1.00 76.81 91 LEU A N 1
ATOM 696 C CA . LEU A 1 91 ? -0.774 6.424 15.420 1.00 76.81 91 LEU A CA 1
ATOM 697 C C . LEU A 1 91 ? -2.112 6.907 16.012 1.00 76.81 91 LEU A C 1
ATOM 699 O O . LEU A 1 91 ? -2.098 7.549 17.068 1.00 76.81 91 LEU A O 1
ATOM 703 N N . PRO A 1 92 ? -3.253 6.606 15.361 1.00 81.19 92 PRO A N 1
ATOM 704 C CA . PRO A 1 92 ? -4.569 6.849 15.943 1.00 81.19 92 PRO A CA 1
ATOM 705 C C . PRO A 1 92 ? -4.665 6.196 17.322 1.00 81.19 92 PRO A C 1
ATOM 707 O O . PRO A 1 92 ? -4.288 5.035 17.493 1.00 81.19 92 PRO A O 1
ATOM 710 N N . GLN A 1 93 ? -5.155 6.943 18.305 1.00 87.56 93 GLN A N 1
ATOM 711 C CA . GLN A 1 93 ? -5.345 6.443 19.663 1.00 87.56 93 GLN A CA 1
ATOM 712 C C . GLN A 1 93 ? -6.823 6.156 19.883 1.00 87.56 93 GLN A C 1
ATOM 714 O O . GLN A 1 93 ? -7.671 6.985 19.555 1.00 87.56 93 GLN A O 1
ATOM 719 N N . VAL A 1 94 ? -7.122 4.979 20.427 1.00 87.50 94 VAL A N 1
ATOM 720 C CA . VAL A 1 94 ? -8.471 4.612 20.857 1.00 87.50 94 VAL A CA 1
ATOM 721 C C . VAL A 1 94 ? -8.542 4.824 22.360 1.00 87.50 94 VAL A C 1
ATOM 723 O O . VAL A 1 94 ? -7.755 4.242 23.104 1.00 87.50 94 VAL A O 1
ATOM 726 N N . LEU A 1 95 ? -9.458 5.682 22.788 1.00 90.06 95 LEU A N 1
ATOM 727 C CA . LEU A 1 95 ? -9.659 6.057 24.180 1.00 90.06 95 LEU A CA 1
ATOM 728 C C . LEU A 1 95 ? -11.080 5.693 24.591 1.00 90.06 95 LEU A C 1
ATOM 730 O O . LEU A 1 95 ? -12.020 5.848 23.813 1.00 90.06 95 LEU A O 1
ATOM 734 N N . GLU A 1 96 ? -11.238 5.208 25.815 1.00 89.69 96 GLU A N 1
ATOM 735 C CA . GLU A 1 96 ? -12.545 4.910 26.389 1.00 89.69 96 GLU A CA 1
ATOM 736 C C . GLU A 1 96 ? -12.893 5.969 27.431 1.00 89.69 96 GLU A C 1
ATOM 738 O O . GLU A 1 96 ? -12.080 6.311 28.288 1.00 89.69 96 GLU A O 1
ATOM 743 N N . ILE A 1 97 ? -14.113 6.492 27.361 1.00 89.25 97 ILE A N 1
ATOM 744 C CA . ILE A 1 97 ? -14.600 7.497 28.296 1.00 89.25 97 ILE A CA 1
ATOM 745 C C . ILE A 1 97 ? -16.056 7.247 28.654 1.00 89.25 97 ILE A C 1
ATOM 747 O O . ILE A 1 97 ? -16.897 7.024 27.790 1.00 89.25 97 ILE A O 1
ATOM 751 N N . SER A 1 98 ? -16.396 7.339 29.938 1.00 89.06 98 SER A N 1
ATOM 752 C CA . SER A 1 98 ? -17.796 7.201 30.340 1.00 89.06 98 SER A CA 1
ATOM 753 C C . SER A 1 98 ? -18.664 8.355 29.840 1.00 89.06 98 SER A C 1
ATOM 755 O O . SER A 1 98 ? -18.243 9.510 29.853 1.00 89.06 98 SER A O 1
ATOM 757 N N . GLN A 1 99 ? -19.913 8.060 29.481 1.00 89.69 99 GLN A N 1
ATOM 758 C CA . GLN A 1 99 ? -20.896 9.039 29.019 1.00 89.69 99 GLN A CA 1
ATOM 759 C C . GLN A 1 99 ? -21.021 10.214 29.989 1.00 89.69 99 GLN A C 1
ATOM 761 O O . GLN A 1 99 ? -21.043 11.373 29.585 1.00 89.69 99 GLN A O 1
ATOM 766 N N . ARG A 1 100 ? -21.045 9.913 31.290 1.00 83.75 100 ARG A N 1
ATOM 767 C CA . ARG A 1 100 ? -21.151 10.929 32.336 1.00 83.75 100 ARG A CA 1
ATOM 768 C C . ARG A 1 100 ? -19.964 11.895 32.325 1.00 83.75 100 ARG A C 1
ATOM 770 O O . ARG A 1 100 ? -20.176 13.093 32.468 1.00 83.75 100 ARG A O 1
ATOM 777 N N . LEU A 1 101 ? -18.743 11.390 32.141 1.00 83.19 101 LEU A N 1
ATOM 778 C CA . LEU A 1 101 ? -17.545 12.232 32.033 1.00 83.19 101 LEU A CA 1
ATOM 779 C C . LEU A 1 101 ? -17.583 13.055 30.745 1.00 83.19 101 LEU A C 1
ATOM 781 O O . LEU A 1 101 ? -17.499 14.278 30.798 1.00 83.19 101 LEU A O 1
ATOM 785 N N . ALA A 1 102 ? -17.822 12.383 29.618 1.00 87.12 102 ALA A N 1
ATOM 786 C CA . ALA A 1 102 ? -17.837 12.992 28.296 1.00 87.12 102 ALA A CA 1
ATOM 787 C C . ALA A 1 102 ? -18.855 14.134 28.159 1.00 87.12 102 ALA A C 1
ATOM 789 O O . ALA A 1 102 ? -18.573 15.117 27.477 1.00 87.12 102 ALA A O 1
ATOM 790 N N . GLU A 1 103 ? -20.033 13.997 28.778 1.00 85.62 103 GLU A N 1
ATOM 791 C CA . GLU A 1 103 ? -21.159 14.919 28.593 1.00 85.62 103 GLU A CA 1
ATOM 792 C C . GLU A 1 103 ? -21.366 15.898 29.750 1.00 85.62 103 GLU A C 1
ATOM 794 O O . GLU A 1 103 ? -21.843 17.007 29.516 1.00 85.62 103 GLU A O 1
ATOM 799 N N . GLN A 1 104 ? -21.072 15.491 30.989 1.00 77.12 104 GLN A N 1
ATOM 800 C CA . GLN A 1 104 ? -21.408 16.271 32.189 1.00 77.12 104 GLN A CA 1
ATOM 801 C C . GLN A 1 104 ? -20.180 16.847 32.895 1.00 77.12 104 GLN A C 1
ATOM 803 O O . GLN A 1 104 ? -20.349 17.651 33.807 1.00 77.12 104 GLN A O 1
ATOM 808 N N . GLY A 1 105 ? -18.958 16.438 32.528 1.00 69.19 105 GLY A N 1
ATOM 809 C CA . GLY A 1 105 ? -17.737 16.965 33.146 1.00 69.19 105 GLY A CA 1
ATOM 810 C C . GLY A 1 105 ? -17.549 16.624 34.619 1.00 69.19 105 GLY A C 1
ATOM 811 O O . GLY A 1 105 ? -16.793 17.287 35.320 1.00 69.19 105 GLY A O 1
ATOM 812 N N . MET A 1 106 ? -18.272 15.625 35.118 1.00 59.94 106 MET A N 1
ATOM 813 C CA . MET A 1 106 ? -18.279 15.291 36.538 1.00 59.94 106 MET A CA 1
ATOM 814 C C . MET A 1 106 ? -17.098 14.384 36.875 1.00 59.94 106 MET A C 1
ATOM 816 O O . MET A 1 106 ? -17.160 13.180 36.626 1.00 59.94 106 MET A O 1
ATOM 820 N N . THR A 1 107 ? -16.044 14.934 37.475 1.00 58.06 107 THR A N 1
ATOM 821 C CA . THR A 1 107 ? -14.946 14.139 38.035 1.00 58.06 107 THR A CA 1
ATOM 822 C C . THR A 1 107 ? -15.420 13.411 39.296 1.00 58.06 107 THR A C 1
ATOM 824 O O . THR A 1 107 ? -16.017 14.000 40.197 1.00 58.06 107 THR A O 1
ATOM 827 N N . TYR A 1 108 ? -15.188 12.098 39.373 1.00 52.56 108 TYR A N 1
ATOM 828 C CA . TYR A 1 108 ? -15.396 11.362 40.620 1.00 52.56 108 TYR A CA 1
ATOM 829 C C . TYR A 1 108 ? -14.226 11.682 41.554 1.00 52.56 108 TYR A C 1
ATOM 831 O O . TYR A 1 108 ? -13.081 11.340 41.255 1.00 52.56 108 TYR A O 1
ATOM 839 N N . SER A 1 109 ? -14.498 12.332 42.687 1.00 45.34 109 SER A N 1
ATOM 840 C CA . SER A 1 109 ? -13.498 12.528 43.737 1.00 45.34 109 SER A CA 1
ATOM 841 C C . SER A 1 109 ? -13.171 11.169 44.368 1.00 45.34 109 SER A C 1
ATOM 843 O O . SER A 1 109 ? -13.874 10.712 45.268 1.00 45.34 109 SER A O 1
ATOM 845 N N . GLY A 1 110 ? -12.154 10.474 43.862 1.00 50.09 110 GLY A N 1
ATOM 846 C CA . GLY A 1 110 ? -11.695 9.222 44.470 1.00 50.09 110 GLY A CA 1
ATOM 847 C C . GLY A 1 110 ? -10.909 8.277 43.570 1.00 50.09 110 GLY A C 1
ATOM 848 O O . GLY A 1 110 ? -10.245 7.395 44.100 1.00 50.09 110 GLY A O 1
ATOM 849 N N . ASP A 1 111 ? -10.934 8.452 42.246 1.00 47.44 111 ASP A N 1
ATOM 850 C CA . ASP A 1 111 ? -10.190 7.576 41.333 1.00 47.44 111 ASP A CA 1
ATOM 851 C C . ASP A 1 111 ? -9.420 8.403 40.296 1.00 47.44 111 ASP A C 1
ATOM 853 O O . ASP A 1 111 ? -9.914 8.708 39.212 1.00 47.44 111 ASP A O 1
ATOM 857 N N . ALA A 1 112 ? -8.197 8.797 40.660 1.00 45.94 112 ALA A N 1
ATOM 858 C CA . ALA A 1 112 ? -7.290 9.580 39.817 1.00 45.94 112 ALA A CA 1
ATOM 859 C C . ALA A 1 112 ? -6.742 8.792 38.607 1.00 45.94 112 ALA A C 1
ATOM 861 O O . ALA A 1 112 ? -5.957 9.336 37.836 1.00 45.94 112 ALA A O 1
ATOM 862 N N . SER A 1 113 ? -7.125 7.517 38.449 1.00 46.12 113 SER A N 1
ATOM 863 C CA . SER A 1 113 ? -6.650 6.641 37.373 1.00 46.12 113 SER A CA 1
ATOM 864 C C . SER A 1 113 ? -7.590 6.559 36.165 1.00 46.12 113 SER A C 1
ATOM 866 O O . SER A 1 113 ? -7.251 5.917 35.172 1.00 46.12 113 SER A O 1
ATOM 868 N N . ARG A 1 114 ? -8.766 7.201 36.222 1.00 57.03 114 ARG A N 1
ATOM 869 C CA . ARG A 1 114 ? -9.744 7.166 35.128 1.00 57.03 114 ARG A CA 1
ATOM 870 C C . ARG A 1 114 ? -9.619 8.389 34.234 1.00 57.03 114 ARG A C 1
ATOM 872 O O . ARG A 1 114 ? -9.729 9.515 34.701 1.00 57.03 114 ARG A O 1
ATOM 879 N N . THR A 1 115 ? -9.461 8.114 32.949 1.00 55.19 115 THR A N 1
ATOM 880 C CA . THR A 1 115 ? -9.355 9.028 31.811 1.00 55.19 115 THR A CA 1
ATOM 881 C C . THR A 1 115 ? -10.403 10.151 31.881 1.00 55.19 115 THR A C 1
ATOM 883 O O . THR A 1 115 ? -11.603 9.893 31.748 1.00 55.19 115 THR A O 1
ATOM 886 N N . ILE A 1 116 ? -9.978 11.398 32.115 1.00 66.19 116 ILE A N 1
ATOM 887 C CA . ILE A 1 116 ? -10.868 12.563 32.309 1.00 66.19 116 ILE A CA 1
ATOM 888 C C . ILE A 1 116 ? -10.984 13.352 30.999 1.00 66.19 116 ILE A C 1
ATOM 890 O O . ILE A 1 116 ? -10.525 14.475 30.900 1.00 66.19 116 ILE A O 1
ATOM 894 N N . GLY A 1 117 ? -11.550 12.771 29.945 1.00 74.12 117 GLY A N 1
ATOM 895 C CA . GLY A 1 117 ? -11.760 13.512 28.692 1.00 74.12 117 GLY A CA 1
ATOM 896 C C . GLY A 1 117 ? -13.068 14.312 28.676 1.00 74.12 117 GLY A C 1
ATOM 897 O O . GLY A 1 117 ? -14.002 14.035 29.423 1.00 74.12 117 GLY A O 1
ATOM 898 N N . PHE A 1 118 ? -13.183 15.260 27.753 1.00 85.94 118 PHE A N 1
ATOM 899 C CA . PHE A 1 118 ? -14.457 15.872 27.367 1.00 85.94 118 PHE A CA 1
ATOM 900 C C . PHE A 1 118 ? -14.740 15.588 25.895 1.00 85.94 118 PHE A C 1
ATOM 902 O O . PHE A 1 118 ? -13.807 15.491 25.096 1.00 85.94 118 PHE A O 1
ATOM 909 N N . ILE A 1 119 ? -16.022 15.493 25.527 1.00 90.19 119 ILE A N 1
ATOM 910 C CA . ILE A 1 119 ? -16.449 15.388 24.128 1.00 90.19 119 ILE A CA 1
ATOM 911 C C . ILE A 1 119 ? -17.352 16.571 23.788 1.00 90.19 119 ILE A C 1
ATOM 913 O O . ILE A 1 119 ? -18.330 16.845 24.484 1.00 90.19 119 ILE A O 1
ATOM 917 N N . ARG A 1 120 ? -17.074 17.242 22.668 1.00 90.19 120 ARG A N 1
ATOM 918 C CA . ARG A 1 120 ? -17.990 18.226 22.075 1.00 90.19 120 ARG A CA 1
ATOM 919 C C . ARG A 1 120 ? -18.197 17.969 20.586 1.00 90.19 120 ARG A C 1
ATOM 921 O O . ARG A 1 120 ? -17.402 17.289 19.944 1.00 90.19 120 ARG A O 1
ATOM 928 N N . ALA A 1 121 ? -19.282 18.498 20.027 1.00 89.81 121 ALA A N 1
ATOM 929 C CA . ALA A 1 121 ? -19.546 18.381 18.595 1.00 89.81 121 ALA A CA 1
ATOM 930 C C . ALA A 1 121 ? -18.451 19.098 17.785 1.00 89.81 121 ALA A C 1
ATOM 932 O O . ALA A 1 121 ? -18.076 20.222 18.122 1.00 89.81 121 ALA A O 1
ATOM 933 N N . ALA A 1 122 ? -17.957 18.457 16.722 1.00 84.56 122 ALA A N 1
ATOM 934 C CA . ALA A 1 122 ? -16.941 19.055 15.862 1.00 84.56 122 ALA A CA 1
ATOM 935 C C . ALA A 1 122 ? -17.481 20.324 15.178 1.00 84.56 122 ALA A C 1
ATOM 937 O O . ALA A 1 122 ? -18.583 20.316 14.631 1.00 84.56 122 ALA A O 1
ATOM 938 N N . GLY A 1 123 ? -16.704 21.411 15.213 1.00 72.12 123 GLY A N 1
ATOM 939 C CA . GLY A 1 123 ? -17.081 22.705 14.624 1.00 72.12 123 GLY A CA 1
ATOM 940 C C . GLY A 1 123 ? -17.856 23.641 15.561 1.00 72.12 123 GLY A C 1
ATOM 941 O O . GLY A 1 123 ? -18.239 24.735 15.150 1.00 72.12 123 GLY A O 1
ATOM 942 N N . GLY A 1 124 ? -18.067 23.246 16.820 1.00 52.62 124 GLY A N 1
ATOM 943 C CA . GLY A 1 124 ? -18.749 24.052 17.829 1.00 52.62 124 GLY A CA 1
ATOM 944 C C . GLY A 1 124 ? -17.793 24.958 18.599 1.00 52.62 124 GLY A C 1
ATOM 945 O O . GLY A 1 124 ? -17.341 24.606 19.688 1.00 52.62 124 GLY A O 1
ATOM 946 N N . GLY A 1 125 ? -17.522 26.151 18.066 1.00 48.50 125 GLY A N 1
ATOM 947 C CA . GLY A 1 125 ? -17.009 27.251 18.877 1.00 48.50 125 GLY A CA 1
ATOM 948 C C . GLY A 1 125 ? -17.947 27.502 20.062 1.00 48.50 125 GLY A C 1
ATOM 949 O O . GLY A 1 125 ? -19.128 27.752 19.867 1.00 48.50 125 GLY A O 1
ATOM 950 N N . ASN A 1 126 ? -17.407 27.380 21.275 1.00 42.00 126 ASN A N 1
ATOM 951 C CA . ASN A 1 126 ? -17.989 27.790 22.556 1.00 42.00 126 ASN A CA 1
ATOM 952 C C . ASN A 1 126 ? -19.504 27.521 22.730 1.00 42.00 126 ASN A C 1
ATOM 954 O O . ASN A 1 126 ? -20.337 28.410 22.572 1.00 42.00 126 ASN A O 1
ATOM 958 N N . ALA A 1 127 ? -19.872 26.304 23.141 1.00 41.75 127 ALA A N 1
ATOM 959 C CA . ALA A 1 127 ? -21.231 25.992 23.587 1.00 41.75 127 ALA A CA 1
ATOM 960 C C . ALA A 1 127 ? -21.481 26.527 25.011 1.00 41.75 127 ALA A C 1
ATOM 962 O O . ALA A 1 127 ? -21.597 25.769 25.972 1.00 41.75 127 ALA A O 1
ATOM 963 N N . GLY A 1 128 ? -21.552 27.851 25.134 1.00 36.69 128 GLY A N 1
ATOM 964 C CA . GLY A 1 128 ? -22.157 28.538 26.266 1.00 36.69 128 GLY A CA 1
ATOM 965 C C . GLY A 1 128 ? -23.564 28.999 25.896 1.00 36.69 128 GLY A C 1
ATOM 966 O O . GLY A 1 128 ? -23.715 30.052 25.294 1.00 36.69 128 GLY A O 1
ATOM 967 N N . GLY A 1 129 ? -24.577 28.223 26.292 1.00 37.19 129 GLY A N 1
ATOM 968 C CA . GLY A 1 129 ? -25.959 28.690 26.447 1.00 37.19 129 GLY A CA 1
ATOM 969 C C . GLY A 1 129 ? -26.850 28.732 25.197 1.00 37.19 129 GLY A C 1
ATOM 970 O O . GLY A 1 129 ? -26.541 29.371 24.201 1.00 37.19 129 GLY A O 1
ATOM 971 N N . GLY A 1 130 ? -28.043 28.145 25.329 1.00 33.16 130 GLY A N 1
ATOM 972 C CA . GLY A 1 130 ? -29.232 28.563 24.578 1.00 33.16 130 GLY A CA 1
ATOM 973 C C . GLY A 1 130 ? -29.702 27.568 23.524 1.00 33.16 130 GLY A C 1
ATOM 974 O O . GLY A 1 130 ? -28.985 27.242 22.587 1.00 33.16 130 GLY A O 1
ATOM 975 N N . GLY A 1 131 ? -30.928 27.074 23.700 1.00 38.75 131 GLY A N 1
ATOM 976 C CA . GLY A 1 131 ? -31.560 26.110 22.810 1.00 38.75 131 GLY A CA 1
ATOM 977 C C . GLY A 1 131 ? -31.842 26.664 21.414 1.00 38.75 131 GLY A C 1
ATOM 978 O O . GLY A 1 131 ? -32.117 27.846 21.230 1.00 38.75 131 GLY A O 1
ATOM 979 N N . GLY A 1 132 ? -31.818 25.766 20.435 1.00 29.97 132 GLY A N 1
ATOM 980 C CA . GLY A 1 132 ? -32.182 26.060 19.058 1.00 29.97 132 GLY A CA 1
ATOM 981 C C . GLY A 1 132 ? -32.232 24.778 18.239 1.00 29.97 132 GLY A C 1
ATOM 982 O O . GLY A 1 132 ? -31.198 24.192 17.935 1.00 29.97 132 GLY A O 1
ATOM 983 N N . ASN A 1 133 ? -33.445 24.337 17.905 1.00 42.69 133 ASN A N 1
ATOM 984 C CA . ASN A 1 133 ? -33.693 23.298 16.909 1.00 42.69 133 ASN A CA 1
ATOM 985 C C . ASN A 1 133 ? -33.114 23.745 15.560 1.00 42.69 133 ASN A C 1
ATOM 987 O O . ASN A 1 133 ? -33.553 24.750 15.006 1.00 42.69 133 ASN A O 1
ATOM 991 N N . GLY A 1 134 ? -32.162 22.987 15.019 1.00 30.88 134 GLY A N 1
ATOM 992 C CA . GLY A 1 134 ? -31.563 23.255 13.716 1.00 30.88 134 GLY A CA 1
ATOM 993 C C . GLY A 1 134 ? -31.106 21.963 13.057 1.00 30.88 134 GLY A C 1
ATOM 994 O O . GLY A 1 134 ? -30.015 21.471 13.326 1.00 30.88 134 GLY A O 1
ATOM 995 N N . MET A 1 135 ? -31.968 21.409 12.204 1.00 39.94 135 MET A N 1
ATOM 996 C CA . MET A 1 135 ? -31.643 20.334 11.269 1.00 39.94 135 MET A CA 1
ATOM 997 C C . MET A 1 135 ? -30.541 20.800 10.309 1.00 39.94 135 MET A C 1
ATOM 999 O O . MET A 1 135 ? -30.762 21.686 9.488 1.00 39.94 135 MET A O 1
ATOM 1003 N N . GLY A 1 136 ? -29.368 20.176 10.396 1.00 32.59 136 GLY A N 1
ATOM 1004 C CA . GLY A 1 136 ? -28.281 20.308 9.431 1.00 32.59 136 GLY A CA 1
ATOM 1005 C C . GLY A 1 136 ? -27.834 18.921 8.991 1.00 32.59 136 GLY A C 1
ATOM 1006 O O . GLY A 1 136 ? -27.117 18.234 9.711 1.00 32.59 136 GLY A O 1
ATOM 1007 N N . ASN A 1 137 ? -28.300 18.500 7.818 1.00 39.72 137 ASN A N 1
ATOM 1008 C CA . ASN A 1 137 ? -27.970 17.232 7.179 1.00 39.72 137 ASN A CA 1
ATOM 1009 C C . ASN A 1 137 ? -26.532 17.313 6.620 1.00 39.72 137 ASN A C 1
ATOM 1011 O O . ASN A 1 137 ? -26.323 17.689 5.469 1.00 39.72 137 ASN A O 1
ATOM 1015 N N . GLY A 1 138 ? -25.531 17.059 7.467 1.00 36.91 138 GLY A N 1
ATOM 1016 C CA . GLY A 1 138 ? -24.116 16.990 7.094 1.00 36.91 138 GLY A CA 1
ATOM 1017 C C . GLY A 1 138 ? -23.709 15.548 6.799 1.00 36.91 138 GLY A C 1
ATOM 1018 O O . GLY A 1 138 ? -23.813 14.691 7.672 1.00 36.91 138 GLY A O 1
ATOM 1019 N N . GLY A 1 139 ? -23.275 15.288 5.563 1.00 36.34 139 GLY A N 1
ATOM 1020 C CA . GLY A 1 139 ? -22.961 13.962 5.027 1.00 36.34 139 GLY A CA 1
ATOM 1021 C C . GLY A 1 139 ? -22.102 13.097 5.952 1.00 36.34 139 GLY A C 1
ATOM 1022 O O . GLY A 1 139 ? -20.948 13.411 6.242 1.00 36.34 139 GLY A O 1
ATOM 1023 N N . GLY A 1 140 ? -22.687 11.980 6.386 1.00 35.72 140 GLY A N 1
ATOM 1024 C CA . GLY A 1 140 ? -22.033 10.958 7.190 1.00 35.72 140 GLY A CA 1
ATOM 1025 C C . GLY A 1 140 ? -20.924 10.259 6.410 1.00 35.72 140 GLY A C 1
ATOM 1026 O O . GLY A 1 140 ? -21.178 9.328 5.647 1.00 35.72 140 GLY A O 1
ATOM 1027 N N . GLY A 1 141 ? -19.681 10.676 6.641 1.00 40.59 141 GLY A N 1
ATOM 1028 C CA . GLY A 1 141 ? -18.502 9.861 6.366 1.00 40.59 141 GLY A CA 1
ATOM 1029 C C . GLY A 1 141 ? -18.462 8.693 7.348 1.00 40.59 141 GLY A C 1
ATOM 1030 O O . GLY A 1 141 ? -17.789 8.768 8.372 1.00 40.59 141 GLY A O 1
ATOM 1031 N N . GLY A 1 142 ? -19.240 7.644 7.077 1.00 49.94 142 GLY A N 1
ATOM 1032 C CA . GLY A 1 142 ? -19.252 6.436 7.896 1.00 49.94 142 GLY A CA 1
ATOM 1033 C C . GLY A 1 142 ? -17.854 5.821 7.987 1.00 49.94 142 GLY A C 1
ATOM 1034 O O . GLY A 1 142 ? -17.140 5.728 6.986 1.00 49.94 142 GLY A O 1
ATOM 1035 N N . VAL A 1 143 ? -17.463 5.396 9.190 1.00 59.72 143 VAL A N 1
ATOM 1036 C CA . VAL A 1 143 ? -16.225 4.640 9.411 1.00 59.72 143 VAL A CA 1
ATOM 1037 C C . VAL A 1 143 ? -16.267 3.390 8.533 1.00 59.72 143 VAL A C 1
ATOM 1039 O O . VAL A 1 143 ? -17.185 2.574 8.642 1.00 59.72 143 VAL A O 1
ATOM 1042 N N . ARG A 1 144 ? -15.290 3.251 7.632 1.00 71.88 144 ARG A N 1
ATOM 1043 C CA . ARG A 1 144 ? -15.157 2.062 6.787 1.00 71.88 144 ARG A CA 1
ATOM 1044 C C . ARG A 1 144 ? -14.494 0.966 7.612 1.00 71.88 144 ARG A C 1
ATOM 1046 O O . ARG A 1 144 ? -13.471 1.208 8.252 1.00 71.88 144 ARG A O 1
ATOM 1053 N N . TYR A 1 145 ? -15.089 -0.220 7.582 1.00 79.19 145 TYR A N 1
ATOM 1054 C CA . TYR A 1 145 ? -14.541 -1.409 8.217 1.00 79.19 145 TYR A CA 1
ATOM 1055 C C . TYR A 1 145 ? -14.176 -2.440 7.160 1.00 79.19 145 TYR A C 1
ATOM 1057 O O . TYR A 1 145 ? -14.876 -2.558 6.154 1.00 79.19 145 TYR A O 1
ATOM 1065 N N . ASP A 1 146 ? -13.121 -3.196 7.428 1.00 86.19 146 ASP A N 1
ATOM 1066 C CA . ASP A 1 146 ? -12.695 -4.337 6.627 1.00 86.19 146 ASP A CA 1
ATOM 1067 C C . ASP A 1 146 ? -12.676 -5.620 7.465 1.00 86.19 146 ASP A C 1
ATOM 1069 O O . ASP A 1 146 ? -12.737 -5.573 8.699 1.00 86.19 146 ASP A O 1
ATOM 1073 N N . LYS A 1 147 ? -12.611 -6.769 6.794 1.00 87.12 147 LYS A N 1
ATOM 1074 C CA . LYS A 1 147 ? -12.562 -8.082 7.437 1.00 87.12 147 LYS A CA 1
ATOM 1075 C C . LYS A 1 147 ? -11.118 -8.487 7.735 1.00 87.12 147 LYS A C 1
ATOM 1077 O O . LYS A 1 147 ? -10.235 -8.318 6.899 1.00 87.12 147 LYS A O 1
ATOM 1082 N N . LEU A 1 148 ? -10.884 -9.066 8.913 1.00 91.12 148 LEU A N 1
ATOM 1083 C CA . LEU A 1 148 ? -9.605 -9.688 9.235 1.00 91.12 148 LEU A CA 1
ATOM 1084 C C . LEU A 1 148 ? -9.449 -11.020 8.485 1.00 91.12 148 LEU A C 1
ATOM 1086 O O . LEU A 1 148 ? -10.283 -11.919 8.604 1.00 91.12 148 LEU A O 1
ATOM 1090 N N . HIS A 1 149 ? -8.350 -11.167 7.748 1.00 89.50 149 HIS A N 1
ATOM 1091 C CA . HIS A 1 149 ? -7.961 -12.419 7.102 1.00 89.50 149 HIS A CA 1
ATOM 1092 C C . HIS A 1 149 ? -6.681 -12.934 7.754 1.00 89.50 149 HIS A C 1
ATOM 1094 O O . HIS A 1 149 ? -5.647 -12.278 7.673 1.00 89.50 149 HIS A O 1
ATOM 1100 N N . VAL A 1 150 ? -6.744 -14.086 8.427 1.00 93.25 150 VAL A N 1
ATOM 1101 C CA . VAL A 1 150 ? -5.599 -14.669 9.139 1.00 93.25 150 VAL A CA 1
ATOM 1102 C C . VAL A 1 150 ? -5.492 -16.165 8.851 1.00 93.25 150 VAL A C 1
ATOM 1104 O O . VAL A 1 150 ? -6.506 -16.865 8.808 1.00 93.25 150 VAL A O 1
ATOM 1107 N N . ASP A 1 151 ? -4.271 -16.660 8.639 1.00 91.94 151 ASP A N 1
ATOM 1108 C CA . ASP A 1 151 ? -3.996 -18.086 8.435 1.00 91.94 151 ASP A CA 1
ATOM 1109 C C . ASP A 1 151 ? -3.800 -18.861 9.756 1.00 91.94 151 ASP A C 1
ATOM 1111 O O . ASP A 1 151 ? -3.813 -18.313 10.859 1.00 91.94 151 ASP A O 1
ATOM 1115 N N . ARG A 1 152 ? -3.563 -20.175 9.659 1.00 94.19 152 ARG A N 1
ATOM 1116 C CA . ARG A 1 152 ? -3.314 -21.039 10.831 1.00 94.19 1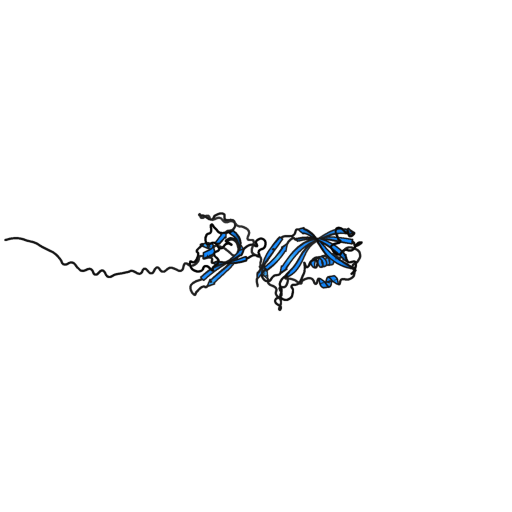52 ARG A CA 1
ATOM 1117 C C . ARG A 1 152 ? -2.044 -20.680 11.613 1.00 94.19 152 ARG A C 1
ATOM 1119 O O . ARG A 1 152 ? -1.909 -21.102 12.756 1.00 94.19 152 ARG A O 1
ATOM 1126 N N . ASN A 1 153 ? -1.115 -19.941 11.010 1.00 93.88 153 ASN A N 1
ATOM 1127 C CA . ASN A 1 153 ? 0.116 -19.473 11.645 1.00 93.88 153 ASN A CA 1
ATOM 1128 C C . ASN A 1 153 ? -0.036 -18.076 12.252 1.00 93.88 153 ASN A C 1
ATOM 1130 O O . ASN A 1 153 ? 0.967 -17.479 12.635 1.00 93.88 153 ASN A O 1
ATOM 1134 N N . ASN A 1 154 ? -1.261 -17.550 12.325 1.00 92.38 154 ASN A N 1
ATOM 1135 C CA . ASN A 1 154 ? -1.538 -16.193 12.764 1.00 92.38 154 ASN A CA 1
ATOM 1136 C C . ASN A 1 154 ? -0.967 -15.104 11.828 1.00 92.38 154 ASN A C 1
ATOM 1138 O O . ASN A 1 154 ? -0.758 -13.976 12.260 1.00 92.38 154 ASN A O 1
ATOM 1142 N N . THR A 1 155 ? -0.721 -15.417 10.556 1.00 94.94 155 THR A N 1
ATOM 1143 C CA . THR A 1 155 ? -0.262 -14.472 9.524 1.00 94.94 155 THR A CA 1
ATOM 1144 C C . THR A 1 155 ? -1.441 -13.676 8.982 1.00 94.94 155 THR A C 1
ATOM 1146 O O . THR A 1 155 ? -2.439 -14.291 8.608 1.00 94.94 155 THR A O 1
ATOM 1149 N N . VAL A 1 156 ? -1.340 -12.346 8.892 1.00 94.00 156 VAL A N 1
ATOM 1150 C CA . VAL A 1 156 ? -2.371 -11.531 8.226 1.00 94.00 156 VAL A CA 1
ATOM 1151 C C . VAL A 1 156 ? -2.237 -11.690 6.715 1.00 94.00 156 VAL A C 1
ATOM 1153 O O . VAL A 1 156 ? -1.160 -11.525 6.149 1.00 94.00 156 VAL A O 1
ATOM 1156 N N . LEU A 1 157 ? -3.337 -12.037 6.058 1.00 95.69 157 LEU A N 1
ATOM 1157 C CA . LEU A 1 157 ? -3.396 -12.248 4.617 1.00 95.69 157 LEU A CA 1
ATOM 1158 C C . LEU A 1 157 ? -4.007 -11.029 3.922 1.00 95.69 157 LEU A C 1
ATOM 1160 O O . LEU A 1 157 ? -4.830 -10.316 4.498 1.00 95.69 157 LEU A O 1
ATOM 1164 N N . ALA A 1 158 ? -3.632 -10.830 2.661 1.00 95.81 158 ALA A N 1
ATOM 1165 C CA . ALA A 1 158 ? -4.354 -9.930 1.774 1.00 95.81 158 ALA A CA 1
ATOM 1166 C C . ALA A 1 158 ? -5.762 -10.472 1.463 1.00 95.81 158 ALA A C 1
ATOM 1168 O O . ALA A 1 158 ? -6.045 -11.660 1.639 1.00 95.81 158 ALA A O 1
ATOM 1169 N N . ASP A 1 159 ? -6.642 -9.606 0.961 1.00 92.62 159 ASP A N 1
ATOM 1170 C CA . ASP A 1 159 ? -8.004 -9.981 0.552 1.00 92.62 159 ASP A CA 1
ATOM 1171 C C . ASP A 1 159 ? -8.058 -10.743 -0.789 1.00 92.62 159 ASP A C 1
ATOM 1173 O O . ASP A 1 159 ? -9.099 -11.288 -1.163 1.00 92.62 159 ASP A O 1
ATOM 1177 N N . ARG A 1 160 ? -6.917 -10.842 -1.479 1.00 94.00 160 ARG A N 1
ATOM 1178 C CA . ARG A 1 160 ? -6.707 -11.630 -2.694 1.00 94.00 160 ARG A CA 1
ATOM 1179 C C . ARG A 1 160 ? -5.324 -12.276 -2.712 1.00 94.00 160 ARG A C 1
ATOM 1181 O O . ARG A 1 160 ? -4.459 -11.955 -1.901 1.00 94.00 160 ARG A O 1
ATOM 1188 N N . ALA A 1 161 ? -5.105 -13.170 -3.676 1.00 94.06 161 ALA A N 1
ATOM 1189 C CA . ALA A 1 161 ? -3.782 -13.731 -3.921 1.00 94.06 161 ALA A CA 1
ATOM 1190 C C . ALA A 1 161 ? -2.774 -12.612 -4.241 1.00 94.06 161 ALA A C 1
ATOM 1192 O O . ALA A 1 161 ? -3.043 -11.733 -5.071 1.00 94.06 161 ALA A O 1
ATOM 1193 N N . VAL A 1 162 ? -1.630 -12.657 -3.558 1.00 95.62 162 VAL A N 1
ATOM 1194 C CA . VAL A 1 162 ? -0.480 -11.794 -3.834 1.00 95.62 162 VAL A CA 1
ATOM 1195 C C . VAL A 1 162 ? 0.296 -12.395 -4.998 1.00 95.62 162 VAL A C 1
ATOM 1197 O O . VAL A 1 162 ? 0.449 -13.614 -5.079 1.00 95.62 162 VAL A O 1
ATOM 1200 N N . LEU A 1 163 ? 0.752 -11.539 -5.906 1.00 95.12 163 LEU A N 1
ATOM 1201 C CA . LEU A 1 163 ? 1.553 -11.935 -7.055 1.00 95.12 163 LEU A CA 1
ATOM 1202 C C . LEU A 1 163 ? 2.862 -12.605 -6.604 1.00 95.12 163 LEU A C 1
ATOM 1204 O O . LEU A 1 163 ? 3.551 -12.105 -5.714 1.00 95.12 163 LEU A O 1
ATOM 1208 N N . ASP A 1 164 ? 3.211 -13.729 -7.231 1.00 93.31 164 ASP A N 1
ATOM 1209 C CA . ASP A 1 164 ? 4.484 -14.410 -6.990 1.00 93.31 164 ASP A CA 1
ATOM 1210 C C . ASP A 1 164 ? 5.613 -13.700 -7.745 1.00 93.31 164 ASP A C 1
ATOM 1212 O O . ASP A 1 164 ? 5.954 -14.033 -8.882 1.00 93.31 164 ASP A O 1
ATOM 1216 N N . CYS A 1 165 ? 6.172 -12.680 -7.103 1.00 92.56 165 CYS A N 1
ATOM 1217 C CA . CYS A 1 165 ? 7.203 -11.838 -7.690 1.00 92.56 165 CYS A CA 1
ATOM 1218 C C . CYS A 1 165 ? 8.520 -12.563 -7.972 1.00 92.56 165 CYS A C 1
ATOM 1220 O O . CYS A 1 165 ? 9.225 -12.167 -8.896 1.00 92.56 165 CYS A O 1
ATOM 1222 N N . GLU A 1 166 ? 8.834 -13.632 -7.238 1.00 90.50 166 GLU A N 1
ATOM 1223 C CA . GLU A 1 166 ? 10.040 -14.432 -7.481 1.00 90.50 166 GLU A CA 1
ATOM 1224 C C . GLU A 1 166 ? 9.953 -15.147 -8.833 1.00 90.50 166 GLU A C 1
ATOM 1226 O O . GLU A 1 166 ? 10.900 -15.138 -9.620 1.00 90.50 166 GLU A O 1
ATOM 1231 N N . SER A 1 167 ? 8.776 -15.687 -9.166 1.00 88.62 167 SER A N 1
ATOM 1232 C CA . SER A 1 167 ? 8.558 -16.362 -10.450 1.00 88.62 167 SER A CA 1
ATOM 1233 C C . SER A 1 167 ? 8.764 -15.448 -11.668 1.00 88.62 167 SER A C 1
ATOM 1235 O O . SER A 1 167 ? 9.215 -15.908 -12.721 1.00 88.62 167 SER A O 1
ATOM 1237 N N . LEU A 1 168 ? 8.506 -14.142 -11.530 1.00 88.19 168 LEU A N 1
ATOM 1238 C CA . LEU A 1 168 ? 8.658 -13.166 -12.616 1.00 88.19 168 LEU A CA 1
ATOM 1239 C C . LEU A 1 168 ? 10.124 -12.855 -12.942 1.00 88.19 168 LEU A C 1
ATOM 1241 O O . LEU A 1 168 ? 10.435 -12.522 -14.089 1.00 88.19 168 LEU A O 1
ATOM 1245 N N . TYR A 1 169 ? 11.040 -13.040 -11.987 1.00 77.75 169 TYR A N 1
ATOM 1246 C CA . TYR A 1 169 ? 12.487 -12.948 -12.223 1.00 77.75 169 TYR A CA 1
ATOM 1247 C C . TYR A 1 169 ? 13.064 -14.187 -12.934 1.00 77.75 169 TYR A C 1
ATOM 1249 O O . TYR A 1 169 ? 14.257 -14.255 -13.218 1.00 77.75 169 TYR A O 1
ATOM 1257 N N . HIS A 1 170 ? 12.232 -15.176 -13.266 1.00 84.44 170 HIS A N 1
ATOM 1258 C CA . HIS A 1 170 ? 12.626 -16.373 -14.015 1.00 84.44 170 HIS A CA 1
ATOM 1259 C C . HIS A 1 170 ? 11.932 -16.484 -15.380 1.00 84.44 170 HIS A C 1
ATOM 1261 O O . HIS A 1 170 ? 11.858 -17.559 -15.974 1.00 84.44 170 HIS A O 1
ATOM 1267 N N . GLN A 1 171 ? 11.446 -15.361 -15.908 1.00 86.31 171 GLN A N 1
ATOM 1268 C CA . GLN A 1 171 ? 10.815 -15.291 -17.223 1.00 86.31 171 GLN A CA 1
ATOM 1269 C C . GLN A 1 171 ? 11.768 -15.661 -18.384 1.00 86.31 171 GLN A C 1
ATOM 1271 O O . GLN A 1 171 ? 12.992 -15.541 -18.267 1.00 86.31 171 GLN A O 1
ATOM 1276 N N . PRO A 1 172 ? 11.233 -16.073 -19.548 1.00 87.69 172 PRO A N 1
ATOM 1277 C CA . PRO A 1 172 ? 12.039 -16.265 -20.748 1.00 87.69 172 PRO A CA 1
ATOM 1278 C C . PRO A 1 172 ? 12.787 -14.986 -21.162 1.00 87.69 172 PRO A C 1
ATOM 1280 O O . PRO A 1 172 ? 12.344 -13.882 -20.829 1.00 87.69 172 PRO A O 1
ATOM 1283 N N . PRO A 1 173 ? 13.870 -15.108 -21.951 1.00 90.25 173 PRO A N 1
ATOM 1284 C CA . PRO A 1 173 ? 14.585 -13.953 -22.473 1.00 90.25 173 PRO A CA 1
ATOM 1285 C C . PRO A 1 173 ? 13.663 -12.957 -23.187 1.00 90.25 173 PRO A C 1
ATOM 1287 O O . PRO A 1 173 ? 12.761 -13.329 -23.946 1.00 90.25 173 PRO A O 1
ATOM 1290 N N . ALA A 1 174 ? 13.912 -11.675 -22.948 1.00 90.81 174 ALA A N 1
ATOM 1291 C CA . ALA A 1 174 ? 13.156 -10.574 -23.503 1.00 90.81 174 ALA A CA 1
ATOM 1292 C C . ALA A 1 174 ? 13.277 -10.536 -25.031 1.00 90.81 174 ALA A C 1
ATOM 1294 O O . ALA A 1 174 ? 14.353 -10.687 -25.614 1.00 90.81 174 ALA A O 1
ATOM 1295 N N . LYS A 1 175 ? 12.147 -10.278 -25.689 1.00 89.69 175 LYS A N 1
ATOM 1296 C CA . LYS A 1 175 ? 12.105 -10.008 -27.128 1.00 89.69 175 LYS A CA 1
ATOM 1297 C C . LYS A 1 175 ? 12.412 -8.529 -27.397 1.00 89.69 175 LYS A C 1
ATOM 1299 O O . LYS A 1 175 ? 12.120 -7.693 -26.540 1.00 89.69 175 LYS A O 1
ATOM 1304 N N . PRO A 1 176 ? 12.945 -8.180 -28.583 1.00 86.50 176 PRO A N 1
ATOM 1305 C CA . PRO A 1 176 ? 13.102 -6.786 -28.985 1.00 86.50 176 PRO A CA 1
ATOM 1306 C C . PRO A 1 176 ? 11.770 -6.025 -28.952 1.00 86.50 176 PRO A C 1
ATOM 1308 O O . PRO A 1 176 ? 10.741 -6.559 -29.366 1.00 86.50 176 PRO A O 1
ATOM 1311 N N . GLY A 1 177 ? 11.807 -4.763 -28.522 1.00 92.12 177 GLY A N 1
ATOM 1312 C CA . GLY A 1 177 ? 10.617 -3.912 -28.386 1.00 92.12 177 GLY A CA 1
ATOM 1313 C C . GLY A 1 177 ? 10.225 -3.682 -26.924 1.00 92.12 177 GLY A C 1
ATOM 1314 O O . GLY A 1 177 ? 11.039 -3.970 -26.055 1.00 92.12 177 GLY A O 1
ATOM 1315 N N . PRO A 1 178 ? 9.046 -3.099 -26.642 1.00 94.44 178 PRO A N 1
ATOM 1316 C CA . PRO A 1 178 ? 8.528 -2.941 -25.282 1.00 94.44 178 PRO A CA 1
ATOM 1317 C C . PRO A 1 178 ? 8.066 -4.284 -24.686 1.00 94.44 178 PRO A C 1
ATOM 1319 O O . PRO A 1 178 ? 7.696 -5.190 -25.441 1.00 94.44 178 PRO A O 1
ATOM 1322 N N . PRO A 1 179 ? 8.007 -4.419 -23.347 1.00 94.12 179 PRO A N 1
ATOM 1323 C CA . PRO A 1 179 ? 7.375 -5.572 -22.719 1.00 94.12 179 PRO A CA 1
ATOM 1324 C C . PRO A 1 179 ? 5.880 -5.641 -23.081 1.00 94.12 179 PRO A C 1
ATOM 1326 O O . PRO A 1 179 ? 5.231 -4.596 -23.222 1.00 94.12 179 PRO A O 1
ATOM 1329 N N . PRO A 1 180 ? 5.295 -6.850 -23.185 1.00 95.81 180 PRO A N 1
ATOM 1330 C CA . PRO A 1 180 ? 3.846 -7.016 -23.209 1.00 95.81 180 PRO A CA 1
ATOM 1331 C C . PRO A 1 180 ? 3.182 -6.293 -22.031 1.00 95.81 180 PRO A C 1
ATOM 1333 O O . PRO A 1 180 ? 3.708 -6.294 -20.920 1.00 95.81 180 PRO A O 1
ATOM 1336 N N . THR A 1 181 ? 2.013 -5.694 -22.260 1.00 96.12 181 THR A N 1
ATOM 1337 C CA . THR A 1 181 ? 1.335 -4.840 -21.270 1.00 96.12 181 THR A CA 1
ATOM 1338 C C . THR A 1 181 ? 1.088 -5.533 -19.934 1.00 96.12 181 THR A C 1
ATOM 1340 O O . THR A 1 181 ? 1.354 -4.940 -18.892 1.00 96.12 181 THR A O 1
ATOM 1343 N N . GLU A 1 182 ? 0.607 -6.776 -19.948 1.00 96.06 182 GLU A N 1
ATOM 1344 C CA . GLU A 1 182 ? 0.319 -7.505 -18.707 1.00 96.06 182 GLU A CA 1
ATOM 1345 C C . GLU A 1 182 ? 1.599 -7.854 -17.943 1.00 96.06 182 GLU A C 1
ATOM 1347 O O . GLU A 1 182 ? 1.672 -7.607 -16.743 1.00 96.06 182 GLU A O 1
ATOM 1352 N N . LEU A 1 183 ? 2.659 -8.258 -18.652 1.00 95.12 183 LEU A N 1
ATOM 1353 C CA . LEU A 1 183 ? 3.972 -8.470 -18.044 1.00 95.12 183 LEU A CA 1
ATOM 1354 C C . LEU A 1 183 ? 4.512 -7.180 -17.404 1.00 95.12 183 LEU A C 1
ATOM 1356 O O . LEU A 1 183 ? 5.024 -7.204 -16.291 1.00 95.12 183 LEU A O 1
ATOM 1360 N N . ALA A 1 184 ? 4.377 -6.034 -18.078 1.00 95.69 184 ALA A N 1
ATOM 1361 C CA . ALA A 1 184 ? 4.814 -4.752 -17.528 1.00 95.69 184 ALA A CA 1
ATOM 1362 C C . ALA A 1 184 ? 4.052 -4.387 -16.243 1.00 95.69 184 ALA A C 1
ATOM 1364 O O . ALA A 1 184 ? 4.660 -3.929 -15.278 1.00 95.69 184 ALA A O 1
ATOM 1365 N N . LYS A 1 185 ? 2.731 -4.613 -16.203 1.00 96.88 185 LYS A N 1
ATOM 1366 C CA . LYS A 1 185 ? 1.914 -4.403 -14.997 1.00 96.88 185 LYS A CA 1
ATOM 1367 C C . LYS A 1 185 ? 2.343 -5.321 -13.852 1.00 96.88 185 LYS A C 1
ATOM 1369 O O . LYS A 1 185 ? 2.438 -4.853 -12.722 1.00 96.88 185 LYS A O 1
ATOM 1374 N N . GLU A 1 186 ? 2.604 -6.594 -14.132 1.00 96.19 186 GLU A N 1
ATOM 1375 C CA . GLU A 1 186 ? 3.076 -7.573 -13.146 1.00 96.19 186 GLU A CA 1
ATOM 1376 C C . GLU A 1 186 ? 4.453 -7.200 -12.581 1.00 96.19 186 GLU A C 1
ATOM 1378 O O . GLU A 1 186 ? 4.617 -7.113 -11.365 1.00 96.19 186 GLU A O 1
ATOM 1383 N N . LEU A 1 187 ? 5.415 -6.861 -13.445 1.00 95.31 187 LEU A N 1
ATOM 1384 C CA . LEU A 1 187 ? 6.742 -6.399 -13.026 1.00 95.31 187 LEU A CA 1
ATOM 1385 C C . LEU A 1 187 ? 6.662 -5.116 -12.187 1.00 95.31 187 LEU A C 1
ATOM 1387 O O . LEU A 1 187 ? 7.347 -4.991 -11.176 1.00 95.31 187 LEU A O 1
ATOM 1391 N N . ILE A 1 188 ? 5.797 -4.169 -12.562 1.00 96.00 188 ILE A N 1
ATOM 1392 C CA . ILE A 1 188 ? 5.568 -2.944 -11.783 1.00 96.00 188 ILE A CA 1
ATOM 1393 C C . ILE A 1 188 ? 4.949 -3.257 -10.418 1.00 96.00 188 ILE A C 1
ATOM 1395 O O . ILE A 1 188 ? 5.403 -2.703 -9.417 1.00 96.00 188 ILE A O 1
ATOM 1399 N N . ARG A 1 189 ? 3.966 -4.161 -10.353 1.00 96.44 189 ARG A N 1
ATOM 1400 C CA . ARG A 1 189 ? 3.374 -4.628 -9.089 1.00 96.44 189 ARG A CA 1
ATOM 1401 C C . ARG A 1 189 ? 4.419 -5.247 -8.167 1.00 96.44 189 ARG A C 1
ATOM 1403 O O . ARG A 1 189 ? 4.386 -5.009 -6.967 1.00 96.44 189 ARG A O 1
ATOM 1410 N N . CYS A 1 190 ? 5.382 -5.966 -8.724 1.00 94.81 190 CYS A N 1
ATOM 1411 C CA . CYS A 1 190 ? 6.474 -6.560 -7.958 1.00 94.81 190 CYS A CA 1
ATOM 1412 C C . CYS A 1 190 ? 7.615 -5.603 -7.618 1.00 94.81 190 CYS A C 1
ATOM 1414 O O . CYS A 1 190 ? 8.393 -5.856 -6.696 1.00 94.81 190 CYS A O 1
ATOM 1416 N N . SER A 1 191 ? 7.716 -4.482 -8.326 1.00 91.62 191 SER A N 1
ATOM 1417 C CA . SER A 1 191 ? 8.763 -3.506 -8.066 1.00 91.62 191 SER A CA 1
ATOM 1418 C C . SER A 1 191 ? 8.633 -2.889 -6.673 1.00 91.62 191 SER A C 1
ATOM 1420 O O . SER A 1 191 ? 7.529 -2.657 -6.184 1.00 91.62 191 SER A O 1
ATOM 1422 N N . ALA A 1 192 ? 9.766 -2.631 -6.011 1.00 83.69 192 ALA A N 1
ATOM 1423 C CA . ALA A 1 192 ? 9.827 -1.970 -4.700 1.00 83.69 192 ALA A CA 1
ATOM 1424 C C . ALA A 1 192 ? 8.873 -2.552 -3.621 1.00 83.69 192 ALA A C 1
ATOM 1426 O O . ALA A 1 192 ? 8.457 -1.844 -2.696 1.00 83.69 192 ALA A O 1
ATOM 1427 N N . GLY A 1 193 ? 8.510 -3.835 -3.745 1.00 89.19 193 GLY A N 1
ATOM 1428 C CA . GLY A 1 193 ? 7.621 -4.537 -2.821 1.00 89.19 193 GLY A CA 1
ATOM 1429 C C . GLY A 1 193 ? 6.188 -3.997 -2.777 1.00 89.19 193 GLY A C 1
ATOM 1430 O O . GLY A 1 193 ? 5.562 -4.074 -1.719 1.00 89.19 193 GLY A O 1
ATOM 1431 N N . TYR A 1 194 ? 5.668 -3.391 -3.857 1.00 94.81 194 TYR A N 1
ATOM 1432 C CA . TYR A 1 194 ? 4.261 -2.952 -3.896 1.00 94.81 194 TYR A CA 1
ATOM 1433 C C . TYR A 1 194 ? 3.281 -4.127 -3.765 1.00 94.81 194 TYR A C 1
ATOM 1435 O O . TYR A 1 194 ? 2.225 -3.968 -3.154 1.00 94.81 194 TYR A O 1
ATOM 1443 N N . GLU A 1 195 ? 3.660 -5.305 -4.257 1.00 94.81 195 GLU A N 1
ATOM 1444 C CA . GLU A 1 195 ? 3.064 -6.585 -3.895 1.00 94.81 195 GLU A CA 1
ATOM 1445 C C . GLU A 1 195 ? 4.052 -7.445 -3.131 1.00 94.81 195 GLU A C 1
ATOM 1447 O O . GLU A 1 195 ? 5.154 -7.724 -3.598 1.00 94.81 195 GLU A O 1
ATOM 1452 N N . GLN A 1 196 ? 3.648 -7.845 -1.930 1.00 95.44 196 GLN A N 1
ATOM 1453 C CA . GLN A 1 196 ? 4.473 -8.661 -1.057 1.00 95.44 196 GLN A CA 1
ATOM 1454 C C . GLN A 1 196 ? 3.582 -9.420 -0.067 1.00 95.44 196 GLN A C 1
ATOM 1456 O O . GLN A 1 196 ? 2.690 -8.811 0.533 1.00 95.44 196 GLN A O 1
ATOM 1461 N N . PRO A 1 197 ? 3.782 -10.733 0.131 1.00 96.44 197 PRO A N 1
ATOM 1462 C CA . PRO A 1 197 ? 3.078 -11.459 1.179 1.00 96.44 197 PRO A CA 1
ATOM 1463 C C . PRO A 1 197 ? 3.602 -11.052 2.563 1.00 96.44 197 PRO A C 1
ATOM 1465 O O . PRO A 1 197 ? 4.752 -10.636 2.715 1.00 96.44 197 PRO A O 1
ATOM 1468 N N . SER A 1 198 ? 2.783 -11.226 3.599 1.00 96.00 198 SER A N 1
ATOM 1469 C CA . SER A 1 198 ? 3.276 -11.146 4.976 1.00 96.00 198 SER A CA 1
ATOM 1470 C C . SER A 1 198 ? 4.273 -12.264 5.263 1.00 96.00 198 SER A C 1
ATOM 1472 O O . SER A 1 198 ? 4.100 -13.405 4.829 1.00 96.00 198 SER A O 1
ATOM 1474 N N . ALA A 1 199 ? 5.286 -11.955 6.072 1.00 95.06 199 ALA A N 1
ATOM 1475 C CA . ALA A 1 199 ? 6.091 -12.990 6.703 1.00 95.06 199 ALA A CA 1
ATOM 1476 C C . ALA A 1 199 ? 5.215 -13.848 7.633 1.00 95.06 199 ALA A C 1
ATOM 1478 O O . ALA A 1 199 ? 4.211 -13.381 8.173 1.00 95.06 199 ALA A O 1
ATOM 1479 N N . ARG A 1 200 ? 5.605 -15.106 7.848 1.00 95.56 200 ARG A N 1
ATOM 1480 C CA . ARG A 1 200 ? 4.858 -16.040 8.700 1.00 95.56 200 ARG A CA 1
ATOM 1481 C C . ARG A 1 200 ? 4.624 -15.453 10.099 1.00 95.56 200 ARG A C 1
ATOM 1483 O O . ARG A 1 200 ? 5.576 -15.085 10.780 1.00 95.56 200 ARG A O 1
ATOM 1490 N N . GLY A 1 201 ? 3.363 -15.422 10.528 1.00 94.25 201 GLY A N 1
ATOM 1491 C CA . GLY A 1 201 ? 2.933 -14.893 11.826 1.00 94.25 201 GLY A CA 1
ATOM 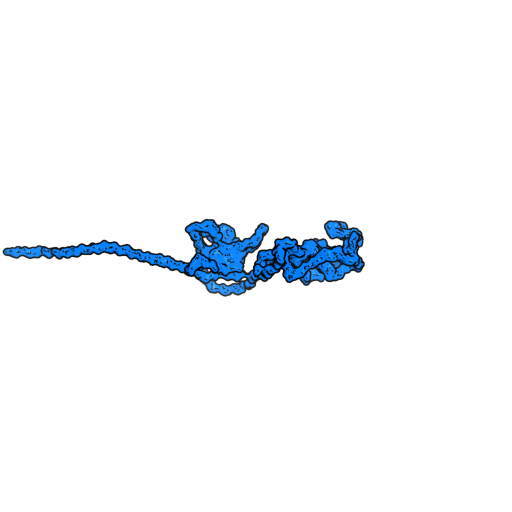1492 C C . GLY A 1 201 ? 2.958 -13.366 11.941 1.00 94.25 201 GLY A C 1
ATOM 1493 O O . GLY A 1 201 ? 2.749 -12.849 13.037 1.00 94.25 201 GLY A O 1
ATOM 1494 N N . ALA A 1 202 ? 3.220 -12.650 10.845 1.00 96.19 202 ALA A N 1
ATOM 1495 C CA . ALA A 1 202 ? 3.336 -11.199 10.823 1.00 96.19 202 ALA A CA 1
ATOM 1496 C C . ALA A 1 202 ? 2.167 -10.523 10.089 1.00 96.19 202 ALA A C 1
ATOM 1498 O O . ALA A 1 202 ? 1.347 -11.165 9.425 1.00 96.19 202 ALA A O 1
ATOM 1499 N N . ASP A 1 203 ? 2.139 -9.200 10.218 1.00 96.19 203 ASP A N 1
ATOM 1500 C CA . ASP A 1 203 ? 1.294 -8.291 9.452 1.00 96.19 203 ASP A CA 1
ATOM 1501 C C . ASP A 1 203 ? 2.061 -7.787 8.208 1.00 96.19 203 ASP A C 1
ATOM 1503 O O . ASP A 1 203 ? 3.189 -8.214 7.942 1.00 96.19 203 ASP A O 1
ATOM 1507 N N . GLY A 1 204 ? 1.471 -6.888 7.419 1.00 95.00 204 GLY A N 1
ATOM 1508 C CA . GLY A 1 204 ? 2.193 -6.137 6.389 1.00 95.00 204 GLY A CA 1
ATOM 1509 C C . GLY A 1 204 ? 2.157 -6.716 4.977 1.00 95.00 204 GLY A C 1
ATOM 1510 O O . GLY A 1 204 ? 2.968 -6.300 4.153 1.00 95.00 204 GLY A O 1
ATOM 1511 N N . ALA A 1 205 ? 1.231 -7.629 4.669 1.00 97.31 205 ALA A N 1
ATOM 1512 C CA . ALA A 1 205 ? 0.958 -8.011 3.289 1.00 97.31 205 ALA A CA 1
ATOM 1513 C C . ALA A 1 205 ? 0.582 -6.750 2.498 1.00 97.31 205 ALA A C 1
ATOM 1515 O O . ALA A 1 205 ? -0.032 -5.831 3.049 1.00 97.31 205 ALA A O 1
ATOM 1516 N N . ARG A 1 206 ? 0.958 -6.686 1.223 1.00 97.75 206 ARG A N 1
ATOM 1517 C CA . ARG A 1 206 ? 0.710 -5.537 0.348 1.00 97.75 206 ARG A CA 1
ATOM 1518 C C . ARG A 1 206 ? 0.122 -5.994 -0.975 1.00 97.75 206 ARG A C 1
ATOM 1520 O O . ARG A 1 206 ? 0.602 -6.962 -1.563 1.00 97.75 206 ARG A O 1
ATOM 1527 N N . THR A 1 207 ? -0.894 -5.277 -1.439 1.00 97.81 207 THR A N 1
ATOM 1528 C CA . THR A 1 207 ? -1.473 -5.441 -2.774 1.00 97.81 207 THR A CA 1
ATOM 1529 C C . THR A 1 207 ? -1.511 -4.107 -3.496 1.00 97.81 207 THR A C 1
ATOM 1531 O O . THR A 1 207 ? -1.822 -3.075 -2.899 1.00 97.81 207 THR A O 1
ATOM 1534 N N . MET A 1 208 ? -1.226 -4.144 -4.793 1.00 97.62 208 MET A N 1
ATOM 1535 C CA . MET A 1 208 ? -1.263 -2.985 -5.672 1.00 97.62 208 MET A CA 1
ATOM 1536 C C . MET A 1 208 ? -2.271 -3.238 -6.784 1.00 97.62 208 MET A C 1
ATOM 1538 O O . MET A 1 208 ? -2.124 -4.185 -7.560 1.00 97.62 208 MET A O 1
ATOM 1542 N N . ASP A 1 209 ? -3.262 -2.362 -6.882 1.00 97.19 209 ASP A N 1
ATOM 1543 C CA . ASP A 1 209 ? -4.299 -2.412 -7.904 1.00 97.19 209 ASP A CA 1
ATOM 1544 C C . ASP A 1 209 ? -4.076 -1.271 -8.896 1.00 97.19 209 ASP A C 1
ATOM 1546 O O . ASP A 1 209 ? -4.299 -0.098 -8.598 1.00 97.19 209 ASP A O 1
ATOM 1550 N N . ILE A 1 210 ? -3.588 -1.612 -10.091 1.00 97.62 210 ILE A N 1
ATOM 1551 C CA . ILE A 1 210 ? -3.361 -0.640 -11.164 1.00 97.62 210 ILE A CA 1
ATOM 1552 C C . ILE A 1 210 ? -4.711 -0.219 -11.750 1.00 97.62 210 ILE A C 1
ATOM 1554 O O . ILE A 1 210 ? -5.390 -1.009 -12.403 1.00 97.62 210 ILE A O 1
ATOM 1558 N N . THR A 1 211 ? -5.071 1.048 -11.558 1.00 98.00 211 THR A N 1
ATOM 1559 C CA . THR A 1 211 ? -6.329 1.642 -12.033 1.00 98.00 211 THR A CA 1
ATOM 1560 C C . THR A 1 211 ? -6.175 2.322 -13.392 1.00 98.00 211 THR A C 1
ATOM 1562 O O . THR A 1 211 ? -7.127 2.380 -14.168 1.00 98.00 211 THR A O 1
ATOM 1565 N N . GLN A 1 212 ? -4.972 2.805 -13.723 1.00 98.25 212 GLN A N 1
ATOM 1566 C CA . GLN A 1 212 ? -4.649 3.356 -15.039 1.00 98.25 212 GLN A CA 1
ATOM 1567 C C . GLN A 1 212 ? -3.222 2.976 -15.444 1.00 98.25 212 GLN A C 1
ATOM 1569 O O . GLN A 1 212 ? -2.303 3.060 -14.634 1.00 98.25 212 GLN A O 1
ATOM 1574 N N . PHE A 1 213 ? -3.026 2.612 -16.712 1.00 98.06 213 PHE A N 1
ATOM 1575 C CA . PHE A 1 213 ? -1.724 2.249 -17.270 1.00 98.06 213 PHE A CA 1
ATOM 1576 C C . PHE A 1 213 ? -1.555 2.871 -18.659 1.00 98.06 213 PHE A C 1
ATOM 1578 O O . PHE A 1 213 ? -2.259 2.492 -19.595 1.00 98.06 213 PHE A O 1
ATOM 1585 N N . THR A 1 214 ? -0.624 3.814 -18.796 1.00 98.19 214 THR A N 1
ATOM 1586 C CA . THR A 1 214 ? -0.419 4.578 -20.032 1.00 98.19 214 THR A CA 1
ATOM 1587 C C . THR A 1 214 ? 1.058 4.562 -20.430 1.00 98.19 214 THR A C 1
ATOM 1589 O O . THR A 1 214 ? 1.875 5.146 -19.716 1.00 98.19 214 THR A O 1
ATOM 1592 N N . PRO A 1 215 ? 1.439 3.953 -21.567 1.00 97.12 215 PRO A N 1
ATOM 1593 C CA . PRO A 1 215 ? 2.786 4.101 -22.116 1.00 97.12 215 PRO A CA 1
ATOM 1594 C C . PRO A 1 215 ? 3.075 5.574 -22.430 1.00 97.12 215 PRO A C 1
ATOM 1596 O O . PRO A 1 215 ? 2.279 6.229 -23.100 1.00 97.12 215 PRO A O 1
ATOM 1599 N N . THR A 1 216 ? 4.199 6.104 -21.951 1.00 96.00 216 THR A N 1
ATOM 1600 C CA . THR A 1 216 ? 4.576 7.519 -22.142 1.00 96.00 216 THR A CA 1
ATOM 1601 C C . THR A 1 216 ? 5.692 7.726 -23.156 1.00 96.00 216 THR A C 1
ATOM 1603 O O . THR A 1 216 ? 5.890 8.846 -23.618 1.00 96.00 216 THR A O 1
ATOM 1606 N N . GLY A 1 217 ? 6.399 6.663 -23.538 1.00 94.62 217 GLY A N 1
ATOM 1607 C CA . GLY A 1 217 ? 7.415 6.701 -24.585 1.00 94.62 217 GLY A CA 1
ATOM 1608 C C . GLY A 1 217 ? 8.607 5.805 -24.281 1.00 94.62 217 GLY A C 1
ATOM 1609 O O . GLY A 1 217 ? 8.579 4.989 -23.358 1.00 94.62 217 GLY A O 1
ATOM 1610 N N . SER A 1 218 ? 9.669 5.979 -25.062 1.00 95.19 218 SER A N 1
ATOM 1611 C CA . SER A 1 218 ? 10.927 5.255 -24.893 1.00 95.19 218 SER A CA 1
ATOM 1612 C C . SER A 1 218 ? 12.130 6.152 -25.149 1.00 95.19 218 SER A C 1
ATOM 1614 O O . SER A 1 218 ? 12.073 7.026 -26.016 1.00 95.19 218 SER A O 1
ATOM 1616 N N . HIS A 1 219 ? 13.247 5.886 -24.478 1.00 93.12 219 HIS A N 1
ATOM 1617 C CA . HIS A 1 219 ? 14.521 6.554 -24.736 1.00 93.12 219 HIS A CA 1
ATOM 1618 C C . HIS A 1 219 ? 15.699 5.582 -24.666 1.00 93.12 219 HIS A C 1
ATOM 1620 O O . HIS A 1 219 ? 15.626 4.514 -24.065 1.00 93.12 219 HIS A O 1
ATOM 1626 N N . ARG A 1 220 ? 16.813 5.950 -25.307 1.00 92.81 220 ARG A N 1
ATOM 1627 C CA . ARG A 1 220 ? 18.099 5.272 -25.091 1.00 92.81 220 ARG A CA 1
ATOM 1628 C C . ARG A 1 220 ? 18.587 5.578 -23.688 1.00 92.81 220 ARG A C 1
ATOM 1630 O O . ARG A 1 220 ? 18.541 6.745 -23.310 1.00 92.81 220 ARG A O 1
ATOM 1637 N N . TRP A 1 221 ? 19.083 4.563 -22.989 1.00 91.00 221 TRP A N 1
ATOM 1638 C CA . TRP A 1 221 ? 19.645 4.687 -21.649 1.00 91.00 221 TRP A CA 1
ATOM 1639 C C . TRP A 1 221 ? 20.609 5.873 -21.525 1.00 91.00 221 TRP A C 1
ATOM 1641 O O . TRP A 1 221 ? 21.475 6.080 -22.381 1.00 91.00 221 TRP A O 1
ATOM 1651 N N . ARG A 1 222 ? 20.459 6.653 -20.454 1.00 90.00 222 ARG A N 1
ATOM 1652 C CA . ARG A 1 222 ? 21.245 7.854 -20.163 1.00 90.00 222 ARG A CA 1
ATOM 1653 C C . ARG A 1 222 ? 21.913 7.709 -18.809 1.00 90.00 222 ARG A C 1
ATOM 1655 O O . ARG A 1 222 ? 21.238 7.583 -17.793 1.00 90.00 222 ARG A O 1
ATOM 1662 N N . TYR A 1 223 ? 23.235 7.862 -18.779 1.00 85.88 223 TYR A N 1
ATOM 1663 C CA . TYR A 1 223 ? 24.025 7.734 -17.552 1.00 85.88 223 TYR A CA 1
ATOM 1664 C C . TYR A 1 223 ? 23.506 8.612 -16.401 1.00 85.88 223 TYR A C 1
ATOM 1666 O O . TYR A 1 223 ? 23.393 8.146 -15.279 1.00 85.88 223 TYR A O 1
ATOM 1674 N N . GLY A 1 224 ? 23.121 9.864 -16.653 1.00 84.81 224 GLY A N 1
ATOM 1675 C CA . GLY A 1 224 ? 22.652 10.760 -15.584 1.00 84.81 224 GLY A CA 1
ATOM 1676 C C . GLY A 1 224 ? 21.254 10.458 -15.025 1.00 84.81 224 GLY A C 1
ATOM 1677 O O . GLY A 1 224 ? 20.913 10.989 -13.976 1.00 84.81 224 GLY A O 1
ATOM 1678 N N . VAL A 1 225 ? 20.444 9.649 -15.717 1.00 82.62 225 VAL A N 1
ATOM 1679 C CA . VAL A 1 225 ? 19.035 9.397 -15.353 1.00 82.62 225 VAL A CA 1
ATOM 1680 C C . VAL A 1 225 ? 18.829 7.949 -14.925 1.00 82.62 225 VAL A C 1
ATOM 1682 O O . VAL A 1 225 ? 18.143 7.693 -13.945 1.00 82.62 225 VAL A O 1
ATOM 1685 N N . ASP A 1 226 ? 19.461 7.012 -15.629 1.00 84.31 226 ASP A N 1
ATOM 1686 C CA . ASP A 1 226 ? 19.132 5.590 -15.556 1.00 84.31 226 ASP A CA 1
ATOM 1687 C C . ASP A 1 226 ? 20.222 4.755 -14.833 1.00 84.31 226 ASP A C 1
ATOM 1689 O O . ASP A 1 226 ? 20.025 3.561 -14.596 1.00 84.31 226 ASP A O 1
ATOM 1693 N N . SER A 1 227 ? 21.376 5.350 -14.479 1.00 80.00 227 SER A N 1
ATOM 1694 C CA . SER A 1 227 ? 22.542 4.620 -13.931 1.00 80.00 227 SER A CA 1
ATOM 1695 C C . SER A 1 227 ? 22.395 4.130 -12.497 1.00 80.00 227 SER A C 1
ATOM 1697 O O . SER A 1 227 ? 22.940 3.082 -12.163 1.00 80.00 227 SER A O 1
ATOM 1699 N N . ALA A 1 228 ? 21.632 4.827 -11.656 1.00 70.31 228 ALA A N 1
ATOM 1700 C CA . ALA A 1 228 ? 21.418 4.415 -10.268 1.00 70.31 228 ALA A CA 1
ATOM 1701 C C . ALA A 1 228 ? 20.482 3.201 -10.136 1.00 70.31 228 ALA A C 1
ATOM 1703 O O . ALA A 1 228 ? 20.171 2.765 -9.031 1.00 70.31 228 ALA A O 1
ATOM 1704 N N . PHE A 1 229 ? 19.990 2.679 -11.258 1.00 66.50 229 PHE A N 1
ATOM 1705 C CA . PHE A 1 229 ? 18.740 1.946 -11.263 1.00 66.50 229 PHE A CA 1
ATOM 1706 C C . PHE A 1 229 ? 18.775 0.684 -12.137 1.00 66.50 229 PHE A C 1
ATOM 1708 O O . PHE A 1 229 ? 17.715 0.199 -12.512 1.00 66.50 229 PHE A O 1
ATOM 1715 N N . GLY A 1 230 ? 19.968 0.163 -12.455 1.00 61.72 230 GLY A N 1
ATOM 1716 C CA . GLY A 1 230 ? 20.177 -1.189 -13.003 1.00 61.72 230 GLY A CA 1
ATOM 1717 C C . GLY A 1 230 ? 20.088 -1.345 -14.526 1.00 61.72 230 GLY A C 1
ATOM 1718 O O . GLY A 1 230 ? 20.398 -2.414 -15.040 1.00 61.72 230 GLY A O 1
ATOM 1719 N N . GLY A 1 231 ? 19.707 -0.303 -15.271 1.00 68.62 231 GLY A N 1
ATOM 1720 C CA . GLY A 1 231 ? 19.821 -0.323 -16.731 1.00 68.62 231 GLY A CA 1
ATOM 1721 C C . GLY A 1 231 ? 21.286 -0.246 -17.163 1.00 68.62 231 GLY A C 1
ATOM 1722 O O . GLY A 1 231 ? 22.078 0.455 -16.533 1.00 68.62 231 GLY A O 1
ATOM 1723 N N . ALA A 1 232 ? 21.651 -0.923 -18.250 1.00 79.88 232 ALA A N 1
ATOM 1724 C CA . ALA A 1 232 ? 22.995 -0.832 -18.814 1.00 79.88 232 ALA A CA 1
ATOM 1725 C C . ALA A 1 232 ? 23.049 0.092 -20.035 1.00 79.88 232 ALA A C 1
ATOM 1727 O O . ALA A 1 232 ? 22.061 0.273 -20.761 1.00 79.88 232 ALA A O 1
ATOM 1728 N N . ALA A 1 233 ? 24.237 0.640 -20.291 1.00 81.50 233 ALA A N 1
ATOM 1729 C CA . ALA A 1 233 ? 24.506 1.443 -21.474 1.00 81.50 233 ALA A CA 1
ATOM 1730 C C . ALA A 1 233 ? 24.115 0.687 -22.757 1.00 81.50 233 ALA A C 1
ATOM 1732 O O . ALA A 1 233 ? 24.433 -0.486 -22.931 1.00 81.50 233 ALA A O 1
ATOM 1733 N N . GLY A 1 234 ? 23.401 1.369 -23.656 1.00 83.06 234 GLY A N 1
ATOM 1734 C CA . GLY A 1 234 ? 22.909 0.797 -24.916 1.00 83.06 234 GLY A CA 1
ATOM 1735 C C . GLY A 1 234 ? 21.498 0.199 -24.855 1.00 83.06 234 GLY A C 1
ATOM 1736 O O . GLY A 1 234 ? 20.878 0.024 -25.909 1.00 83.06 234 GLY A O 1
ATOM 1737 N N . SER A 1 235 ? 20.947 -0.032 -23.658 1.00 88.19 235 SER A N 1
ATOM 1738 C CA . SER A 1 235 ? 19.558 -0.480 -23.501 1.00 88.19 235 SER A C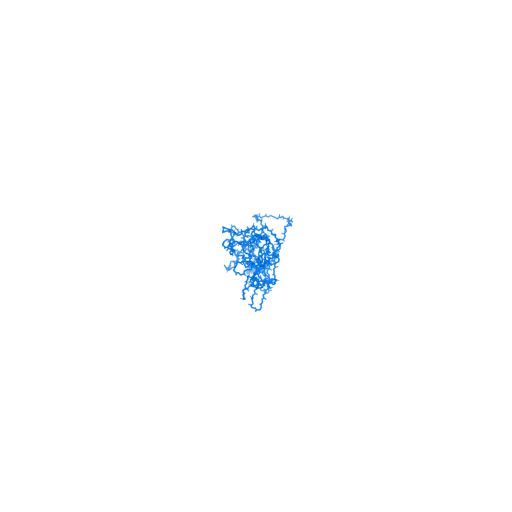A 1
ATOM 1739 C C . SER A 1 235 ? 18.543 0.596 -23.926 1.00 88.19 235 SER A C 1
ATOM 1741 O O . SER A 1 235 ? 18.840 1.796 -24.001 1.00 88.19 235 SER A O 1
ATOM 1743 N N . VAL A 1 236 ? 17.332 0.149 -24.265 1.00 92.19 236 VAL A N 1
ATOM 1744 C CA . VAL A 1 236 ? 16.170 1.022 -24.472 1.00 92.19 236 VAL A CA 1
ATOM 1745 C C . VAL A 1 236 ? 15.319 0.960 -23.213 1.00 92.19 236 VAL A C 1
ATOM 1747 O O . VAL A 1 236 ? 14.969 -0.127 -22.755 1.00 92.19 236 VAL A O 1
ATOM 1750 N N . VAL A 1 237 ? 14.991 2.129 -22.679 1.00 93.50 237 VAL A N 1
ATOM 1751 C CA . VAL A 1 237 ? 14.114 2.301 -21.526 1.00 93.50 237 VAL A CA 1
ATOM 1752 C C . VAL A 1 237 ? 12.727 2.669 -22.035 1.00 93.50 237 VAL A C 1
ATOM 1754 O O . VAL A 1 237 ? 12.581 3.586 -22.842 1.00 93.50 237 VAL A O 1
ATOM 1757 N N . TYR A 1 238 ? 11.712 1.955 -21.566 1.00 95.50 238 TYR A N 1
ATOM 1758 C CA . TYR A 1 238 ? 10.300 2.218 -21.827 1.00 95.50 238 TYR A CA 1
ATOM 1759 C C . TYR A 1 238 ? 9.665 2.794 -20.573 1.00 95.50 238 TYR A C 1
ATOM 1761 O O . TYR A 1 238 ? 9.891 2.287 -19.479 1.00 95.50 238 TYR A O 1
ATOM 1769 N N . THR A 1 239 ? 8.872 3.848 -20.726 1.00 95.56 239 THR A N 1
ATOM 1770 C CA . THR A 1 239 ? 8.243 4.534 -19.595 1.00 95.56 239 THR A CA 1
ATOM 1771 C C . THR A 1 239 ? 6.732 4.354 -19.605 1.00 95.56 239 THR A C 1
ATOM 1773 O O . THR A 1 239 ? 6.092 4.372 -20.661 1.00 95.56 239 THR A O 1
ATOM 1776 N N . TYR A 1 240 ? 6.165 4.191 -18.413 1.00 97.25 240 TYR A N 1
ATOM 1777 C CA . TYR A 1 240 ? 4.744 3.965 -18.192 1.00 97.25 240 TYR A CA 1
ATOM 1778 C C . TYR A 1 240 ? 4.247 4.857 -17.066 1.00 97.25 240 TYR A C 1
ATOM 1780 O O . TYR A 1 240 ? 4.698 4.741 -15.930 1.00 97.25 240 TYR A O 1
ATOM 1788 N N . ARG A 1 241 ? 3.277 5.719 -17.352 1.00 97.81 241 ARG A N 1
ATOM 1789 C CA . ARG A 1 241 ? 2.538 6.453 -16.327 1.00 97.81 241 ARG A CA 1
ATOM 1790 C C . ARG A 1 241 ? 1.436 5.557 -15.781 1.00 97.81 241 ARG A C 1
ATOM 1792 O O . ARG A 1 241 ? 0.554 5.126 -16.525 1.00 97.81 241 ARG A O 1
ATOM 1799 N N . VAL A 1 242 ? 1.504 5.274 -14.489 1.00 98.38 242 VAL A N 1
ATOM 1800 C CA . VAL A 1 242 ? 0.637 4.318 -13.805 1.00 98.38 242 VAL A CA 1
ATOM 1801 C C . VAL A 1 242 ? -0.060 5.013 -12.647 1.00 98.38 242 VAL A C 1
ATOM 1803 O O . VAL A 1 242 ? 0.605 5.619 -11.805 1.00 98.38 242 VAL A O 1
ATOM 1806 N N . LYS A 1 243 ? -1.390 4.898 -12.599 1.00 98.31 243 LYS A N 1
ATOM 1807 C CA . LYS A 1 243 ? -2.177 5.195 -11.400 1.00 98.31 243 LYS A CA 1
ATOM 1808 C C . LYS A 1 243 ? -2.583 3.903 -10.730 1.00 98.31 243 LYS A C 1
ATOM 1810 O O . LYS A 1 243 ? -2.937 2.941 -11.416 1.00 98.31 243 LYS A O 1
ATOM 1815 N N . PHE A 1 244 ? -2.524 3.882 -9.412 1.00 98.12 244 PHE A N 1
ATOM 1816 C CA . PHE A 1 244 ? -2.827 2.693 -8.644 1.00 98.12 244 PHE A CA 1
ATOM 1817 C C . PHE A 1 244 ? -3.273 3.029 -7.230 1.00 98.12 244 PHE A C 1
ATOM 1819 O O . PHE A 1 244 ? -2.983 4.107 -6.704 1.00 98.12 244 PHE A O 1
ATOM 1826 N N . ASP A 1 245 ? -3.934 2.052 -6.629 1.00 97.88 245 ASP A N 1
ATOM 1827 C CA . ASP A 1 245 ? -4.229 2.032 -5.209 1.00 97.88 245 ASP A CA 1
ATOM 1828 C C . ASP A 1 245 ? -3.343 0.970 -4.548 1.00 97.88 245 ASP A C 1
ATOM 1830 O O . ASP A 1 245 ? -3.119 -0.111 -5.099 1.00 97.88 245 ASP A O 1
ATOM 1834 N N . LEU A 1 246 ? -2.789 1.294 -3.384 1.00 97.56 246 LEU A N 1
ATOM 1835 C CA . LEU A 1 246 ? -1.957 0.395 -2.595 1.00 97.56 246 LEU A CA 1
ATOM 1836 C C . LEU A 1 246 ? -2.655 0.109 -1.271 1.00 97.56 246 LEU A C 1
ATOM 1838 O O . LEU A 1 246 ? -2.993 1.031 -0.528 1.00 97.56 246 LEU A O 1
ATOM 1842 N N . LYS A 1 247 ? -2.815 -1.170 -0.945 1.00 97.50 247 LYS A N 1
ATOM 1843 C CA . LYS A 1 247 ? -3.397 -1.610 0.320 1.00 97.50 247 LYS A CA 1
ATOM 1844 C C . LYS A 1 247 ? -2.389 -2.438 1.104 1.00 97.50 247 LYS A C 1
ATOM 1846 O O . LYS A 1 247 ? -1.834 -3.399 0.578 1.00 97.50 247 LYS A O 1
ATOM 1851 N N . THR A 1 248 ? -2.170 -2.061 2.360 1.00 97.50 248 THR A N 1
ATOM 1852 C CA . THR A 1 248 ? -1.342 -2.798 3.320 1.00 97.50 248 THR A CA 1
ATOM 1853 C C . THR A 1 248 ? -2.221 -3.338 4.437 1.00 97.50 248 THR A C 1
ATOM 1855 O O . THR A 1 248 ? -3.013 -2.590 5.017 1.00 97.50 248 THR A O 1
ATOM 1858 N N . TYR A 1 249 ? -2.079 -4.624 4.741 1.00 97.25 249 TYR A N 1
ATOM 1859 C CA . TYR A 1 249 ? -2.964 -5.335 5.658 1.00 97.25 249 TYR A CA 1
ATOM 1860 C C . TYR A 1 249 ? -2.326 -5.474 7.038 1.00 97.25 249 TYR A C 1
ATOM 1862 O O . TYR A 1 249 ? -1.216 -5.998 7.162 1.00 97.25 249 TYR A O 1
ATOM 1870 N N . TYR A 1 250 ? -3.042 -5.048 8.078 1.00 95.50 250 TYR A N 1
ATOM 1871 C CA . TYR A 1 250 ? -2.654 -5.273 9.471 1.00 95.50 250 TYR A CA 1
ATOM 1872 C C . TYR A 1 250 ? -3.820 -5.838 10.270 1.00 95.50 250 TYR A C 1
ATOM 1874 O O . TYR A 1 250 ? -4.983 -5.786 9.875 1.00 95.50 250 TYR A O 1
ATOM 1882 N N . ARG A 1 251 ? -3.509 -6.370 11.448 1.00 93.50 251 ARG A N 1
ATOM 1883 C CA . ARG A 1 251 ? -4.498 -7.019 12.309 1.00 93.50 251 ARG A CA 1
ATOM 1884 C C . ARG A 1 251 ? -5.560 -6.069 12.849 1.00 93.50 251 ARG A C 1
ATOM 1886 O O . ARG A 1 251 ? -6.695 -6.472 13.071 1.00 93.50 251 ARG A O 1
ATOM 1893 N N . GLN A 1 252 ? -5.165 -4.827 13.118 1.00 90.50 252 GLN A N 1
ATOM 1894 C CA . GLN A 1 252 ? -6.022 -3.815 13.744 1.00 90.50 252 GLN A CA 1
ATOM 1895 C C . GLN A 1 252 ? -6.608 -2.828 12.726 1.00 90.50 252 GLN A C 1
ATOM 1897 O O . GLN A 1 252 ? -7.645 -2.214 12.975 1.00 90.50 252 GLN A O 1
ATOM 1902 N N . HIS A 1 253 ? -5.944 -2.651 11.586 1.00 90.06 253 HIS A N 1
ATOM 1903 C CA . HIS A 1 253 ? -6.349 -1.722 10.540 1.00 90.06 253 HIS A CA 1
ATOM 1904 C C . HIS A 1 253 ? -5.712 -2.106 9.204 1.00 90.06 253 HIS A C 1
ATOM 1906 O O . HIS A 1 253 ? -4.642 -2.691 9.171 1.00 90.06 253 HIS A O 1
ATOM 1912 N N . ASN A 1 254 ? -6.312 -1.697 8.098 1.00 94.19 254 ASN A N 1
ATOM 1913 C CA . ASN A 1 254 ? -5.673 -1.695 6.792 1.00 94.19 254 ASN A CA 1
ATOM 1914 C C . ASN A 1 254 ? -5.294 -0.256 6.442 1.00 94.19 254 ASN A C 1
ATOM 1916 O O . ASN A 1 254 ? -6.037 0.684 6.736 1.00 94.19 254 ASN A O 1
ATOM 1920 N N . GLN A 1 255 ? -4.142 -0.077 5.810 1.00 95.38 255 GLN A N 1
ATOM 1921 C CA . GLN A 1 255 ? -3.739 1.203 5.243 1.00 95.38 255 GLN A CA 1
ATOM 1922 C C . GLN A 1 255 ? -4.050 1.175 3.752 1.00 95.38 255 GLN A C 1
ATOM 1924 O O . GLN A 1 255 ? -3.517 0.334 3.035 1.00 95.38 255 GLN A O 1
ATOM 1929 N N . LEU A 1 256 ? -4.902 2.084 3.290 1.00 95.94 256 LEU A N 1
ATOM 1930 C CA . LEU A 1 256 ? -5.236 2.238 1.879 1.00 95.94 256 LEU A CA 1
ATOM 1931 C C . LEU A 1 256 ? -4.706 3.580 1.376 1.00 95.94 256 LEU A C 1
ATOM 1933 O O . LEU A 1 256 ? -5.113 4.636 1.858 1.00 95.94 256 LEU A O 1
ATOM 1937 N N . GLU A 1 257 ? -3.821 3.536 0.393 1.00 96.56 257 GLU A N 1
ATOM 1938 C CA . GLU A 1 257 ? -3.337 4.689 -0.358 1.00 96.56 257 GLU A CA 1
ATOM 1939 C C . GLU A 1 257 ? -4.017 4.693 -1.721 1.00 96.56 257 GLU A C 1
ATOM 1941 O O . GLU A 1 257 ? -3.813 3.779 -2.512 1.00 96.56 257 GLU A O 1
ATOM 1946 N N . THR A 1 258 ? -4.849 5.699 -1.979 1.00 96.38 258 THR A N 1
ATOM 1947 C CA . THR A 1 258 ? -5.620 5.796 -3.227 1.00 96.38 258 THR A CA 1
ATOM 1948 C C . THR A 1 258 ? -5.087 6.877 -4.150 1.00 96.38 258 THR A C 1
ATOM 1950 O O . THR A 1 258 ? -4.615 7.920 -3.691 1.00 96.38 258 THR A O 1
ATOM 1953 N N . GLY A 1 259 ? -5.193 6.652 -5.457 1.00 94.12 259 GLY A N 1
ATOM 1954 C CA . GLY A 1 259 ? -4.840 7.642 -6.472 1.00 94.12 259 GLY A CA 1
ATOM 1955 C C . GLY A 1 259 ? -3.347 7.967 -6.527 1.00 94.12 259 GLY A C 1
ATOM 1956 O O . GLY A 1 259 ? -2.983 9.074 -6.932 1.00 94.12 259 GLY A O 1
ATOM 1957 N N . VAL A 1 260 ? -2.493 7.024 -6.120 1.00 97.19 260 VAL A N 1
ATOM 1958 C CA . VAL A 1 260 ? -1.043 7.144 -6.281 1.00 97.19 260 VAL A CA 1
ATOM 1959 C C . VAL A 1 260 ? -0.736 7.157 -7.772 1.00 97.19 260 VAL A C 1
ATOM 1961 O O . VAL A 1 260 ? -1.291 6.367 -8.534 1.00 97.19 260 VAL A O 1
ATOM 1964 N N . GLU A 1 261 ? 0.143 8.055 -8.207 1.00 97.94 261 GLU A N 1
ATOM 1965 C CA . GLU A 1 261 ? 0.541 8.173 -9.604 1.00 97.94 261 GLU A CA 1
ATOM 1966 C C . GLU A 1 261 ? 2.056 8.265 -9.738 1.00 97.94 261 GLU A C 1
ATOM 1968 O O . GLU A 1 261 ? 2.708 9.126 -9.138 1.00 97.94 261 GLU A O 1
ATOM 1973 N N . LYS A 1 262 ? 2.622 7.382 -10.561 1.00 96.69 262 LYS A N 1
ATOM 1974 C CA . LYS A 1 262 ? 4.063 7.297 -10.795 1.00 96.69 262 LYS A CA 1
ATOM 1975 C C . LYS A 1 262 ? 4.367 7.042 -12.264 1.00 96.69 262 LYS A C 1
ATOM 1977 O O . LYS A 1 262 ? 3.550 6.474 -12.984 1.00 96.69 262 LYS A O 1
ATOM 1982 N N . ILE A 1 263 ? 5.551 7.447 -12.708 1.00 95.56 263 ILE A N 1
ATOM 1983 C CA . ILE A 1 263 ? 6.093 7.074 -14.019 1.00 95.56 263 ILE A CA 1
ATOM 1984 C C . ILE A 1 263 ? 7.140 6.000 -13.786 1.00 95.56 263 ILE A C 1
ATOM 1986 O O . ILE A 1 263 ? 8.177 6.307 -13.215 1.00 95.56 263 ILE A O 1
ATOM 1990 N N . PHE A 1 264 ? 6.861 4.771 -14.206 1.00 95.31 264 PHE A N 1
ATOM 1991 C CA . PHE A 1 264 ? 7.762 3.632 -14.100 1.00 95.31 264 PHE A CA 1
ATOM 1992 C C . PHE A 1 264 ? 8.627 3.483 -15.346 1.00 95.31 264 PHE A C 1
ATOM 1994 O O . PHE A 1 264 ? 8.127 3.623 -16.462 1.00 95.31 264 PHE A O 1
ATOM 2001 N N . SER A 1 265 ? 9.892 3.128 -15.152 1.00 94.31 265 SER A N 1
ATOM 2002 C CA . SER A 1 265 ? 10.813 2.728 -16.214 1.00 94.31 265 SER A CA 1
ATOM 2003 C C . SER A 1 265 ? 10.955 1.211 -16.247 1.00 94.31 265 SER A C 1
ATOM 2005 O O . SER A 1 265 ? 11.200 0.585 -15.210 1.00 94.31 265 SER A O 1
ATOM 2007 N N . CYS A 1 266 ? 10.857 0.645 -17.447 1.00 94.19 266 CYS A N 1
ATOM 2008 C CA . CYS A 1 266 ? 11.121 -0.754 -17.741 1.00 94.19 266 CYS A CA 1
ATOM 2009 C C . CYS A 1 266 ? 12.219 -0.888 -18.798 1.00 94.19 266 CYS A C 1
ATOM 2011 O O . CYS A 1 266 ? 12.247 -0.139 -19.776 1.00 94.19 266 CYS A O 1
ATOM 2013 N N . TYR A 1 267 ? 13.107 -1.856 -18.634 1.00 93.12 267 TYR A N 1
ATOM 2014 C CA . TYR A 1 267 ? 14.219 -2.119 -19.546 1.00 93.12 267 TYR A CA 1
ATOM 2015 C C . TYR A 1 267 ? 14.590 -3.604 -19.496 1.00 93.12 267 TYR A C 1
ATOM 2017 O O . TYR A 1 267 ? 14.138 -4.341 -18.621 1.00 93.12 267 TYR A O 1
ATOM 2025 N N . VAL A 1 268 ? 15.400 -4.050 -20.454 1.00 91.62 268 VAL A N 1
ATOM 2026 C CA . VAL A 1 268 ? 15.966 -5.402 -20.433 1.00 91.62 268 VAL A CA 1
ATOM 2027 C C . VAL A 1 268 ? 17.275 -5.363 -19.657 1.00 91.62 268 VAL A C 1
ATOM 2029 O O . VAL A 1 268 ? 18.182 -4.615 -20.029 1.00 91.62 268 VAL A O 1
ATOM 2032 N N . ASP A 1 269 ? 17.373 -6.152 -18.591 1.00 86.31 269 ASP A N 1
ATOM 2033 C CA . ASP A 1 269 ? 18.630 -6.355 -17.878 1.00 86.31 269 ASP A CA 1
ATOM 2034 C C . ASP A 1 269 ? 19.629 -7.057 -18.806 1.00 86.31 269 ASP A C 1
ATOM 2036 O O . ASP A 1 269 ? 19.315 -8.071 -19.432 1.00 86.31 269 ASP A O 1
ATOM 2040 N N . THR A 1 270 ? 20.834 -6.508 -18.942 1.00 83.06 270 THR A N 1
ATOM 2041 C CA . THR A 1 270 ? 21.815 -7.020 -19.907 1.00 83.06 270 THR A CA 1
ATOM 2042 C C . THR A 1 270 ? 22.538 -8.279 -19.455 1.00 83.06 270 THR A C 1
ATOM 2044 O O . THR A 1 270 ? 23.148 -8.927 -20.298 1.00 83.06 270 THR A O 1
ATOM 2047 N N . ASN A 1 271 ? 22.493 -8.620 -18.167 1.00 83.12 271 ASN A N 1
ATOM 2048 C CA . ASN A 1 271 ? 23.163 -9.798 -17.621 1.00 83.12 271 ASN A CA 1
ATOM 2049 C C . ASN A 1 271 ? 22.274 -11.037 -17.728 1.00 83.12 271 ASN A C 1
ATOM 2051 O O . ASN A 1 271 ? 22.752 -12.110 -18.082 1.00 83.12 271 ASN A O 1
ATOM 2055 N N . ILE A 1 272 ? 20.981 -10.884 -17.429 1.00 86.19 272 ILE A N 1
ATOM 2056 C CA . ILE A 1 272 ? 20.015 -11.995 -17.442 1.00 86.19 272 ILE A CA 1
ATOM 2057 C C . ILE A 1 272 ? 19.091 -11.978 -18.665 1.00 86.19 272 ILE A C 1
ATOM 2059 O O . ILE A 1 272 ? 18.331 -12.919 -18.874 1.00 86.19 272 ILE A O 1
ATOM 2063 N N . HIS A 1 273 ? 19.168 -10.936 -19.499 1.00 88.50 273 HIS A N 1
ATOM 2064 C CA . HIS A 1 273 ? 18.358 -10.755 -20.708 1.00 88.50 273 HIS A CA 1
ATOM 2065 C C . HIS A 1 273 ? 16.846 -10.807 -20.460 1.00 88.50 273 HIS A C 1
ATOM 2067 O O . HIS A 1 273 ? 16.095 -11.237 -21.329 1.00 88.50 273 HIS A O 1
ATOM 2073 N N . GLN A 1 274 ? 16.379 -10.354 -19.300 1.00 91.56 274 GLN A N 1
ATOM 2074 C CA . GLN A 1 274 ? 14.965 -10.365 -18.916 1.00 91.56 274 GLN A CA 1
ATOM 2075 C C . GLN A 1 274 ? 14.437 -8.951 -18.678 1.00 91.56 274 GLN A C 1
ATOM 2077 O O . GLN A 1 274 ? 15.204 -8.011 -18.475 1.00 91.56 274 GLN A O 1
ATOM 2082 N N . TRP A 1 275 ? 13.114 -8.799 -18.702 1.00 92.94 275 TRP A N 1
ATOM 2083 C CA . TRP A 1 275 ? 12.467 -7.528 -18.402 1.00 92.94 275 TRP A CA 1
ATOM 2084 C C . TRP A 1 275 ? 12.544 -7.186 -16.918 1.00 92.94 275 TRP A C 1
ATOM 2086 O O . TRP A 1 275 ? 12.200 -7.989 -16.059 1.00 92.94 275 TRP A O 1
ATOM 2096 N N . TYR A 1 276 ? 12.896 -5.944 -16.623 1.00 91.44 276 TYR A N 1
ATOM 2097 C CA . TYR A 1 276 ? 12.824 -5.385 -15.286 1.00 91.44 276 TYR A CA 1
ATOM 2098 C C . TYR A 1 276 ? 12.045 -4.075 -15.324 1.00 91.44 276 TYR A C 1
ATOM 2100 O O . TYR A 1 276 ? 12.228 -3.272 -16.239 1.00 91.44 276 TYR A O 1
ATOM 2108 N N . CYS A 1 277 ? 11.199 -3.847 -14.322 1.00 92.19 277 CYS A N 1
ATOM 2109 C CA . CYS A 1 277 ? 10.526 -2.576 -14.076 1.00 92.19 277 CYS A CA 1
ATOM 2110 C C . CYS A 1 277 ? 10.711 -2.212 -12.603 1.00 92.19 277 CYS A C 1
ATOM 2112 O O . CYS A 1 277 ? 10.594 -3.079 -11.742 1.00 92.19 277 CYS A O 1
ATOM 2114 N N . GLY A 1 278 ? 10.943 -0.940 -12.284 1.00 82.31 278 GLY A N 1
ATOM 2115 C CA . GLY A 1 278 ? 10.933 -0.541 -10.871 1.00 82.31 278 GLY A CA 1
ATOM 2116 C C . GLY A 1 278 ? 11.571 0.783 -10.516 1.00 82.31 278 GLY A C 1
ATOM 2117 O O . GLY A 1 278 ? 11.431 1.245 -9.387 1.00 82.31 278 GLY A O 1
ATOM 2118 N N . GLN A 1 279 ? 12.217 1.433 -11.476 1.00 78.38 279 GLN A N 1
ATOM 2119 C CA . GLN A 1 279 ? 12.565 2.840 -11.321 1.00 78.38 279 GLN A CA 1
ATOM 2120 C C . GLN A 1 279 ? 11.288 3.651 -11.474 1.00 78.38 279 GLN A C 1
ATOM 2122 O O . GLN A 1 279 ? 10.500 3.360 -12.376 1.00 78.38 279 GLN A O 1
ATOM 2127 N N . TYR A 1 280 ? 11.082 4.655 -10.626 1.00 85.00 280 TYR A N 1
ATOM 2128 C CA . TYR A 1 280 ? 9.920 5.512 -10.765 1.00 85.00 280 TYR A CA 1
ATOM 2129 C C . TYR A 1 280 ? 10.187 6.972 -10.425 1.00 85.00 280 TYR A C 1
ATOM 2131 O O . TYR A 1 280 ? 10.989 7.297 -9.553 1.00 85.00 280 TYR A O 1
ATOM 2139 N N . GLN A 1 281 ? 9.423 7.848 -11.070 1.00 89.50 281 GLN A N 1
ATOM 2140 C CA . GLN A 1 281 ? 9.250 9.237 -10.670 1.00 89.50 281 GLN A CA 1
ATOM 2141 C C . GLN A 1 281 ? 7.855 9.409 -10.059 1.00 89.50 281 GLN A C 1
ATOM 2143 O O . GLN A 1 281 ? 6.858 9.049 -10.689 1.00 89.50 281 GLN A O 1
ATOM 2148 N N . SER A 1 282 ? 7.774 9.949 -8.840 1.00 92.50 282 SER A N 1
ATOM 2149 C CA . SER A 1 282 ? 6.487 10.306 -8.231 1.00 92.50 282 SER A CA 1
ATOM 2150 C C . SER A 1 282 ? 5.849 11.473 -8.985 1.00 92.50 282 SER A C 1
ATOM 2152 O O . SER A 1 282 ? 6.504 12.480 -9.253 1.00 92.50 282 SER A O 1
ATOM 2154 N N . VAL A 1 283 ? 4.565 11.332 -9.311 1.00 95.69 283 VAL A N 1
ATOM 2155 C CA . VAL A 1 283 ? 3.726 12.392 -9.893 1.00 95.69 283 VAL A CA 1
ATOM 2156 C C . VAL A 1 283 ? 2.679 12.838 -8.873 1.00 95.69 283 VAL A C 1
ATOM 2158 O O . VAL A 1 283 ? 2.455 14.033 -8.703 1.00 95.69 283 VAL A O 1
ATOM 2161 N N . ASN A 1 284 ? 2.071 11.878 -8.171 1.00 94.25 284 ASN A N 1
ATOM 2162 C CA . ASN A 1 284 ? 1.146 12.096 -7.066 1.00 94.25 284 ASN A CA 1
ATOM 2163 C C . ASN A 1 284 ? 1.358 11.004 -6.008 1.00 94.25 284 ASN A C 1
ATOM 2165 O O . ASN A 1 284 ? 1.376 9.820 -6.343 1.00 94.25 284 ASN A O 1
ATOM 2169 N N . ASP A 1 285 ? 1.472 11.388 -4.739 1.00 91.88 285 ASP A N 1
ATOM 2170 C CA . ASP A 1 285 ? 1.622 10.438 -3.628 1.00 91.88 285 ASP A CA 1
ATOM 2171 C C . ASP A 1 285 ? 0.278 9.847 -3.161 1.00 91.88 285 ASP A C 1
ATOM 2173 O O . ASP A 1 285 ? 0.250 8.943 -2.330 1.00 91.88 285 ASP A O 1
ATOM 2177 N N . GLY A 1 286 ? -0.840 10.321 -3.721 1.00 94.00 286 GLY A N 1
ATOM 2178 C CA . GLY A 1 286 ? -2.175 9.822 -3.415 1.00 94.00 286 GLY A CA 1
ATOM 2179 C C . GLY A 1 286 ? -2.700 10.286 -2.055 1.00 94.00 286 GLY A C 1
ATOM 2180 O O . GLY A 1 286 ? -2.190 11.219 -1.432 1.00 94.00 286 GLY A O 1
ATOM 2181 N N . GLN A 1 287 ? -3.773 9.645 -1.595 1.00 91.94 287 GLN A N 1
ATOM 2182 C CA . GLN A 1 287 ? -4.378 9.888 -0.288 1.00 91.94 287 GLN A CA 1
ATOM 2183 C C . GLN A 1 287 ? -4.344 8.628 0.562 1.00 91.94 287 GLN A C 1
ATOM 2185 O O . GLN A 1 287 ? -4.908 7.599 0.187 1.00 91.94 287 GLN A O 1
ATOM 2190 N N . ARG A 1 288 ? -3.726 8.737 1.740 1.00 93.00 288 ARG A N 1
ATOM 2191 C CA . ARG A 1 288 ? -3.667 7.659 2.724 1.00 93.00 288 ARG A CA 1
ATOM 2192 C C . ARG A 1 288 ? -4.878 7.706 3.647 1.00 93.00 288 ARG A C 1
ATOM 2194 O O . ARG A 1 288 ? -5.166 8.727 4.267 1.00 93.00 288 ARG A O 1
ATOM 2201 N N . THR A 1 289 ? -5.538 6.568 3.784 1.00 88.44 289 THR A N 1
ATOM 2202 C CA . THR A 1 289 ? -6.670 6.347 4.680 1.00 88.44 289 THR A CA 1
ATOM 2203 C C . THR A 1 289 ? -6.436 5.095 5.512 1.00 88.44 289 THR A C 1
ATOM 2205 O O . THR A 1 289 ? -5.784 4.148 5.074 1.00 88.44 289 THR A O 1
ATOM 2208 N N . MET A 1 290 ? -6.957 5.112 6.734 1.00 89.38 290 MET A N 1
ATOM 2209 C CA . MET A 1 290 ? -6.914 3.977 7.649 1.00 89.38 290 MET A CA 1
ATOM 2210 C C . MET A 1 290 ? -8.305 3.366 7.700 1.00 89.38 290 MET A C 1
ATOM 2212 O O . MET A 1 290 ? -9.286 4.073 7.933 1.00 89.38 290 MET A O 1
ATOM 2216 N N . ILE A 1 291 ? -8.389 2.063 7.473 1.00 87.75 291 ILE A N 1
ATOM 2217 C CA . ILE A 1 291 ? -9.634 1.301 7.494 1.00 87.75 291 ILE A CA 1
ATOM 2218 C C . ILE A 1 291 ? -9.563 0.383 8.703 1.00 87.75 291 ILE A C 1
ATOM 2220 O O . ILE A 1 291 ? -8.638 -0.415 8.810 1.00 87.75 291 ILE A O 1
ATOM 2224 N N . LEU A 1 292 ? -10.502 0.499 9.639 1.00 85.06 292 LEU A N 1
ATOM 2225 C CA . LEU A 1 292 ? -10.480 -0.350 10.829 1.00 85.06 292 LEU A CA 1
ATOM 2226 C C . LEU A 1 292 ? -10.808 -1.791 10.447 1.00 85.06 292 LEU A C 1
ATOM 2228 O O . LEU A 1 292 ? -11.723 -2.039 9.663 1.00 85.06 292 LEU A O 1
ATOM 2232 N N . VAL A 1 293 ? -10.086 -2.743 11.025 1.00 87.50 293 VAL A N 1
ATOM 2233 C CA . VAL A 1 293 ? -10.324 -4.164 10.774 1.00 87.50 293 VAL A CA 1
ATOM 2234 C C . VAL A 1 293 ? -11.170 -4.729 11.906 1.00 87.50 293 VAL A C 1
ATOM 2236 O O . VAL A 1 293 ? -10.848 -4.557 13.082 1.00 87.50 293 VAL A O 1
ATOM 2239 N N . LYS A 1 294 ? -12.279 -5.382 11.552 1.00 80.19 294 LYS A N 1
ATOM 2240 C CA . LYS A 1 294 ? -13.078 -6.147 12.510 1.00 80.19 294 LYS A CA 1
ATOM 2241 C C . LYS A 1 294 ? -12.532 -7.578 12.588 1.00 80.19 294 LYS A C 1
ATOM 2243 O O . LYS A 1 294 ? -12.273 -8.157 11.528 1.00 80.19 294 LYS A O 1
ATOM 2248 N N . PRO A 1 295 ? -12.347 -8.118 13.806 1.00 69.81 295 PRO A N 1
ATOM 2249 C CA . PRO A 1 295 ? -11.941 -9.505 13.997 1.00 69.81 295 PRO A CA 1
ATOM 2250 C C . PRO A 1 295 ? -12.965 -10.491 13.423 1.00 69.81 295 PRO A C 1
ATOM 2252 O O . PRO A 1 295 ? -14.167 -10.136 13.346 1.00 69.81 295 PRO A O 1
#

Secondary structure (DSSP, 8-state):
--------PPPP------------------PPPSPSS-TT-EEEEETT--SSTTT--EEEEEEEEEEEEE-SSS-EEEEEEEEEPPPTT-PPEEEEEEHHHHHH----TT-TTS----EEETT-----S------------PPPEEE--B-TTSPBPPSSPPP-HHHHTTPPPPPSSSPPHHHHHHHHHHGGGSSBPPPTT---EEEEEEEEEEEEEEEE--HHHHGGGTPPTTPEEEEEEEEEEEEEE-SSEEEEEEEEEEEEEEEE-TTT--EEEEEEEEEE--EEEEEEEE-

Foldseek 3Di:
DDDDDDDDDDDDDDDPDDDPPPPPPPPPPPDDDPQPDDALAKKWKFPVLDLDPVPGDTFIKGFHDWDWDAPDPPDIWIKTFIWTDADVPGDIDTDIGTSCQQPVSDDDPPDPPDRRMYIGHPPDDDPDDDDDDDDDPDDRPGAFEDAFDADPQLFTFDPDDFQPLVVLLVDDFDDPDDDDPVNQVSLQCPAPPQADGTDRNAFWGKGKAWPDKAWPAKDQDDCVPCVVPQDDHRKIKTKIWTFIWMWGGDRFKIKIFHGWIWIKIWIQRPVSNHIHIYDIDGPDRGDIDIHTYDD

pLDDT: mean 80.16, std 19.44, range [29.97, 98.38]

Sequence (295 aa):
MKLKLGNALPTPVFCFLAGIALCGIVQNAHAQGPPKFHVGQRVEFDILETGDPARAKWVNATITNIRVVRLSSTQTQTNYEVTVDPQRGRLPQVLEISQRLAEQGMTYSGDASRTIGFIRAAGGGNAGGGGGNGMGNGGGGGVRYDKLHVDRNNTVLADRAVLDCESLYHQPPAKPGPPPTELAKELIRCSAGYEQPSARGADGARTMDITQFTPTGSHRWRYGVDSAFGGAAGSVVYTYRVKFDLKTYYRQHNQLETGVEKIFSCYVDTNIHQWYCGQYQSVNDGQRTMILVKP

Radius of gyration: 35.61 Å; chains: 1; bounding box: 92×62×135 Å